Protein AF-A0AAD9JX40-F1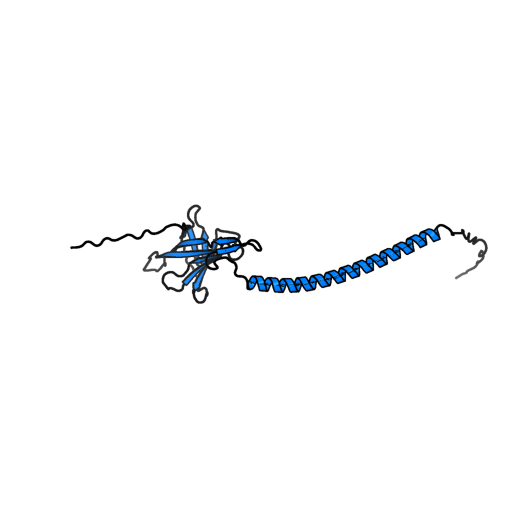 (afdb_monomer_lite)

Sequence (221 aa):
MRGALIFLCLTLWATAEARPQTADDAHFEGQKARLESLKQKLSDLKHELDERLKRVHMVDDEMDLMEQAIIQAESTGCKDNMEFQCGGHHPKCISRLLVTATIDFDPHAPNYDPATSLHVQGHMDLMVGDNRLYFSSHEKSGLAFECTFDGIDDHHCHGRVIHESSQLPCAYFTLHRVGKFGSTVLLHSAMGKTPMVRTMNTRRGSPYTRSLPTTTRPRHQ

pLDDT: mean 71.29, std 18.72, range [29.2, 96.06]

Radius of gyration: 42.26 Å; chains: 1; bounding box: 70×39×162 Å

Inte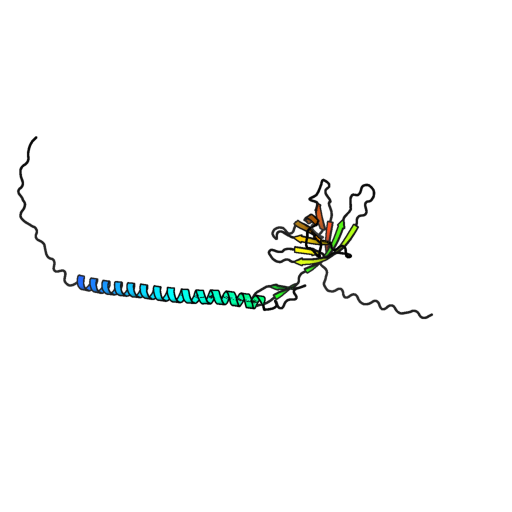rPro domains:
  IPR031639 Annelid erythrocruorin linker subunit, C-terminal [PF16915] (95-177)
  IPR036153 Erythrocruorin linker subunit, C-terminal superfamily [SSF141480] (95-177)

Secondary structure (DSSP, 8-state):
-----------S----------SHHHHHHHHHHHHHHHHHHHHHHHHHHHHHHHHHHHHHHHHHHHHHHHHHHS--SS-TTTEEEESSSS-EEEEPEEEEEEEEE---BTTB---EEEEEEEEEE--TTT-EEEEPPSTT--EEEEEE--SS-TTEEEEEEEETTT--EEEEEEEEEE-SSSEEEEEEESSSS-----EEEEEE--S---------PPPP-

Foldseek 3Di:
DDDDDDDDDPDDDPPPPPDPPDDPVVVVVVVVVVVVVVVVVVVVVVVVVVVVVVVVVVVVVVVVVVVVVVVVVDDLPEDPVFWDFDDDPDTDTDGFFKKKKKDWDWDPDVPDTDTDIDIWIWTADPDDPFRKTKTADDPPPQKIKMWHDPNPDPQKTKIFIARNVPRHTDFIWIWGADDDPWRWIFTAGPDDDDGRGGTMTMDRDDPDDDPDDDDDDDDDD

Organism: NCBI:txid53620

Structure (mmCIF, N/CA/C/O backbone):
data_AF-A0AAD9JX40-F1
#
_entry.id   AF-A0AAD9JX40-F1
#
loop_
_atom_site.group_PDB
_atom_site.id
_atom_site.type_symbol
_atom_site.label_atom_id
_atom_site.label_alt_id
_atom_site.label_comp_id
_atom_site.label_asym_id
_atom_site.label_entity_id
_atom_site.label_seq_id
_atom_site.pdbx_PDB_ins_code
_atom_site.Cartn_x
_atom_site.Cartn_y
_atom_site.Cartn_z
_atom_site.occupancy
_atom_site.B_iso_or_equiv
_atom_site.auth_seq_id
_atom_site.auth_comp_id
_atom_site.auth_asym_id
_atom_site.auth_atom_id
_atom_site.pdbx_PDB_model_num
ATOM 1 N N . MET A 1 1 ? -13.191 -1.087 -99.097 1.00 41.34 1 MET A N 1
ATOM 2 C CA . MET A 1 1 ? -12.921 -1.089 -100.556 1.00 41.34 1 MET A CA 1
ATOM 3 C C . MET A 1 1 ? -12.352 0.285 -100.890 1.00 41.34 1 MET A C 1
ATOM 5 O O . MET A 1 1 ? -13.075 1.234 -100.664 1.00 41.34 1 MET A O 1
ATOM 9 N N . ARG A 1 2 ? -11.111 0.533 -101.312 1.00 40.19 2 ARG A N 1
ATOM 10 C CA . ARG A 1 2 ? -10.010 -0.222 -101.946 1.00 40.19 2 ARG A CA 1
ATOM 11 C C . ARG A 1 2 ? -8.715 0.544 -101.584 1.00 40.19 2 ARG A C 1
ATOM 13 O O . ARG A 1 2 ? -8.773 1.761 -101.497 1.00 40.19 2 ARG A O 1
ATOM 20 N N . GLY A 1 3 ? -7.636 -0.120 -101.175 1.00 38.78 3 GLY A N 1
ATOM 21 C CA . GLY A 1 3 ? -6.532 -0.515 -102.072 1.00 38.78 3 GLY A CA 1
ATOM 22 C C . GLY A 1 3 ? -5.407 0.531 -101.964 1.00 38.78 3 GLY A C 1
ATOM 23 O O . GLY A 1 3 ? -5.608 1.654 -102.394 1.00 38.78 3 GLY A O 1
ATOM 24 N N . ALA A 1 4 ? -4.358 0.325 -101.161 1.00 50.62 4 ALA A N 1
ATOM 25 C CA . ALA A 1 4 ? -3.181 -0.527 -101.399 1.00 50.62 4 ALA A CA 1
ATOM 26 C C . ALA A 1 4 ? -2.306 -0.046 -102.575 1.00 50.62 4 ALA A C 1
ATOM 28 O O . ALA A 1 4 ? -2.845 0.209 -103.645 1.00 50.62 4 ALA A O 1
ATOM 29 N N . LEU A 1 5 ? -0.978 -0.061 -102.346 1.00 46.50 5 LEU A N 1
ATOM 30 C CA . LEU A 1 5 ? 0.167 0.355 -103.192 1.00 46.50 5 LEU A CA 1
ATOM 31 C C . LEU A 1 5 ? 0.623 1.797 -102.868 1.00 46.50 5 LEU A C 1
ATOM 33 O O . LEU A 1 5 ? -0.169 2.719 -102.956 1.00 46.50 5 LEU A O 1
ATOM 37 N N . ILE A 1 6 ? 1.866 2.085 -102.460 1.00 57.16 6 ILE A N 1
ATOM 38 C CA . ILE A 1 6 ? 3.143 1.562 -102.967 1.00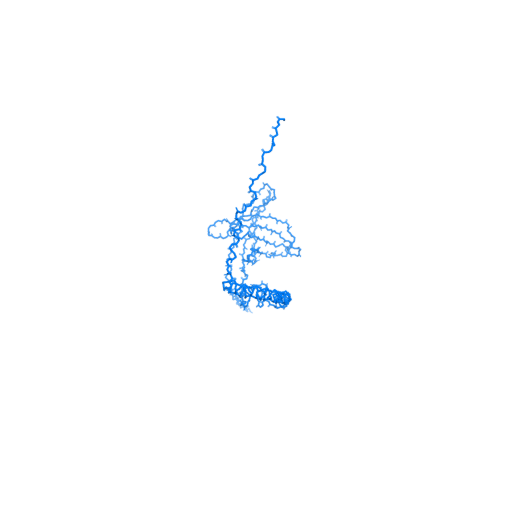 57.16 6 ILE A CA 1
ATOM 39 C C . ILE A 1 6 ? 4.206 1.516 -101.846 1.00 57.16 6 ILE A C 1
ATOM 41 O O . ILE A 1 6 ? 4.540 2.522 -101.228 1.00 57.16 6 ILE A O 1
ATOM 45 N N . PHE A 1 7 ? 4.754 0.317 -101.644 1.00 52.91 7 PHE A N 1
ATOM 46 C CA . PHE A 1 7 ? 6.079 0.030 -101.091 1.00 52.91 7 PHE A CA 1
ATOM 47 C C . PHE A 1 7 ? 7.141 0.523 -102.088 1.00 52.91 7 PHE A C 1
ATOM 49 O O . PHE A 1 7 ? 7.129 0.017 -103.204 1.00 52.91 7 PHE A O 1
ATOM 56 N N . LEU A 1 8 ? 8.038 1.446 -101.714 1.00 52.34 8 LEU A N 1
ATOM 57 C CA . LEU A 1 8 ? 9.408 1.582 -102.261 1.00 52.34 8 LEU A CA 1
ATOM 58 C C . LEU A 1 8 ? 10.095 2.843 -101.709 1.00 52.34 8 LEU A C 1
ATOM 60 O O . LEU A 1 8 ? 9.941 3.928 -102.253 1.00 52.34 8 LEU A O 1
ATOM 64 N N . CYS A 1 9 ? 10.841 2.683 -100.615 1.00 47.66 9 CYS A N 1
ATOM 65 C CA . CYS A 1 9 ? 12.130 3.354 -100.374 1.00 47.66 9 CYS A CA 1
ATOM 66 C C . CYS A 1 9 ? 12.806 2.738 -99.134 1.00 47.66 9 CYS A C 1
ATOM 68 O O . CYS A 1 9 ? 13.242 3.414 -98.208 1.00 47.66 9 CYS A O 1
ATOM 70 N N . LEU A 1 10 ? 12.865 1.402 -99.112 1.00 55.78 10 LEU A N 1
ATOM 71 C CA . LEU A 1 10 ? 13.925 0.688 -98.411 1.00 55.78 10 LEU A CA 1
ATOM 72 C C . LEU A 1 10 ? 15.129 0.730 -99.340 1.00 55.78 10 LEU A C 1
ATOM 74 O O . LEU A 1 10 ? 15.148 -0.028 -100.298 1.00 55.78 10 LEU A O 1
ATOM 78 N N . THR A 1 11 ? 16.060 1.642 -99.083 1.00 56.69 11 THR A N 1
ATOM 79 C CA . THR A 1 11 ? 17.514 1.459 -99.205 1.00 56.69 11 THR A CA 1
ATOM 80 C C . THR A 1 11 ? 18.190 2.818 -99.042 1.00 56.69 11 THR A C 1
ATOM 82 O O . THR A 1 11 ? 17.748 3.775 -99.668 1.00 56.69 11 THR A O 1
ATOM 85 N N . LEU A 1 12 ? 19.303 2.831 -98.295 1.00 51.97 12 LEU A N 1
ATOM 86 C CA . LEU A 1 12 ? 20.281 3.923 -98.143 1.00 51.97 12 LEU A CA 1
ATOM 87 C C . LEU A 1 12 ? 19.789 5.090 -97.250 1.00 51.97 12 LEU A C 1
ATOM 89 O O . LEU A 1 12 ? 18.909 5.833 -97.643 1.00 51.97 12 LEU A O 1
ATOM 93 N N . TRP A 1 13 ? 20.273 5.342 -96.028 1.00 49.56 13 TRP A N 1
ATOM 94 C CA . TRP A 1 13 ? 21.566 5.063 -95.402 1.00 49.56 13 TRP A CA 1
ATOM 95 C C . TRP A 1 13 ? 21.389 4.724 -93.916 1.00 49.56 13 TRP A C 1
ATOM 97 O O . TRP A 1 13 ? 21.011 5.570 -93.113 1.00 49.56 13 TRP A O 1
ATOM 107 N N . ALA A 1 14 ? 21.727 3.493 -93.536 1.00 51.28 14 ALA A N 1
ATOM 108 C CA . ALA A 1 14 ? 22.211 3.215 -92.193 1.00 51.28 14 ALA A CA 1
ATOM 109 C C . ALA A 1 14 ? 23.739 3.292 -92.259 1.00 51.28 14 ALA A C 1
ATOM 111 O O . ALA A 1 14 ? 24.414 2.279 -92.425 1.00 51.28 14 ALA A O 1
ATOM 112 N N . THR A 1 15 ? 24.300 4.498 -92.190 1.00 55.22 15 THR A N 1
ATOM 113 C CA . THR A 1 15 ? 25.694 4.638 -91.767 1.00 55.22 15 THR A CA 1
ATOM 114 C C . THR A 1 15 ? 25.695 4.419 -90.262 1.00 55.22 15 THR A C 1
ATOM 116 O O . THR A 1 15 ? 25.507 5.344 -89.475 1.00 55.22 15 THR A O 1
ATOM 119 N N . ALA A 1 16 ? 25.812 3.152 -89.862 1.00 48.94 16 ALA A N 1
ATOM 120 C CA . ALA A 1 16 ? 26.236 2.809 -88.519 1.00 48.94 16 ALA A CA 1
ATOM 121 C C . ALA A 1 16 ? 27.672 3.324 -88.375 1.00 48.94 16 ALA A C 1
ATOM 123 O O . ALA A 1 16 ? 28.633 2.657 -88.750 1.00 48.94 16 ALA A O 1
ATOM 124 N N . GLU A 1 17 ? 27.801 4.559 -87.902 1.00 48.88 17 GLU A N 1
ATOM 125 C CA . GLU A 1 17 ? 29.054 5.103 -87.405 1.00 48.88 17 GLU A CA 1
ATOM 126 C C . GLU A 1 17 ? 29.420 4.264 -86.173 1.00 48.88 17 GLU A C 1
ATOM 128 O O . GLU A 1 17 ? 28.978 4.531 -85.053 1.00 48.88 17 GLU A O 1
ATOM 133 N N . ALA A 1 18 ? 30.168 3.182 -86.378 1.00 51.53 18 ALA A N 1
ATOM 134 C CA . ALA A 1 18 ? 30.856 2.498 -85.299 1.00 51.53 18 ALA A CA 1
ATOM 135 C C . ALA A 1 18 ? 31.916 3.471 -84.767 1.00 51.53 18 ALA A C 1
ATOM 137 O O . ALA A 1 18 ? 33.061 3.481 -85.218 1.00 51.53 18 ALA A O 1
ATOM 138 N N . ARG A 1 19 ? 31.515 4.351 -83.840 1.00 52.06 19 ARG A N 1
ATOM 139 C CA . ARG A 1 19 ? 32.466 5.120 -83.039 1.00 52.06 19 ARG A CA 1
ATOM 140 C C . ARG A 1 19 ? 33.370 4.115 -82.320 1.00 52.06 19 ARG A C 1
ATOM 142 O O . ARG A 1 19 ? 32.842 3.210 -81.673 1.00 52.06 19 ARG A O 1
ATOM 149 N N . PRO A 1 20 ? 34.701 4.258 -82.391 1.00 48.91 20 PRO A N 1
ATOM 150 C CA . PRO A 1 20 ? 35.590 3.435 -81.594 1.00 48.91 20 PRO A CA 1
ATOM 151 C C . PRO A 1 20 ? 35.435 3.870 -80.130 1.00 48.91 20 PRO A C 1
ATOM 153 O O . PRO A 1 20 ? 35.965 4.900 -79.721 1.00 48.91 20 PRO A O 1
ATOM 156 N N . GLN A 1 21 ? 34.662 3.121 -79.344 1.00 56.38 21 GLN A N 1
ATOM 157 C CA . GLN A 1 21 ? 34.665 3.233 -77.886 1.00 56.38 21 GLN A CA 1
ATOM 158 C C . GLN A 1 21 ? 35.743 2.290 -77.351 1.00 56.38 21 GLN A C 1
ATOM 160 O O . GLN A 1 21 ? 35.509 1.098 -77.194 1.00 56.38 21 GLN A O 1
ATOM 165 N N . THR A 1 22 ? 36.968 2.777 -77.149 1.00 57.81 22 THR A N 1
ATOM 166 C CA . THR A 1 22 ? 38.052 1.919 -76.626 1.00 57.81 22 THR A CA 1
ATOM 167 C C . THR A 1 22 ? 38.948 2.600 -75.591 1.00 57.81 22 THR A C 1
ATOM 169 O O . THR A 1 22 ? 40.110 2.235 -75.456 1.00 57.81 22 THR A O 1
ATOM 172 N N . ALA A 1 23 ? 38.438 3.560 -74.819 1.00 56.78 23 ALA A N 1
ATOM 173 C CA . ALA A 1 23 ? 39.185 4.083 -73.665 1.00 56.78 23 ALA A CA 1
ATOM 174 C C . ALA A 1 23 ? 38.301 4.340 -72.435 1.00 56.78 23 ALA A C 1
ATOM 176 O O . ALA A 1 23 ? 38.682 3.953 -71.331 1.00 56.78 23 ALA A O 1
ATOM 177 N N . ASP A 1 24 ? 37.100 4.893 -72.620 1.00 58.16 24 ASP A N 1
ATOM 178 C CA . ASP A 1 24 ? 36.223 5.246 -71.492 1.00 58.16 24 ASP A CA 1
ATOM 179 C C . ASP A 1 24 ? 35.505 4.035 -70.864 1.00 58.16 24 ASP A C 1
ATOM 181 O O . ASP A 1 24 ? 35.320 3.990 -69.645 1.00 58.16 24 ASP A O 1
ATOM 185 N N . ASP A 1 25 ? 35.196 2.997 -71.650 1.00 61.78 25 ASP A N 1
ATOM 186 C CA . ASP A 1 25 ? 34.511 1.792 -71.152 1.00 61.78 25 ASP A CA 1
ATOM 187 C C . ASP A 1 25 ? 35.398 0.957 -70.216 1.00 61.78 25 ASP A C 1
ATOM 189 O O . ASP A 1 25 ? 34.925 0.390 -69.232 1.00 61.78 25 ASP A O 1
ATOM 193 N N . ALA A 1 26 ? 36.712 0.930 -70.462 1.00 65.25 26 ALA A N 1
ATOM 194 C CA . ALA A 1 26 ? 37.658 0.191 -69.626 1.00 65.25 26 ALA A CA 1
ATOM 195 C C . ALA A 1 26 ? 37.804 0.815 -68.226 1.00 65.25 26 ALA A C 1
ATOM 197 O O . ALA A 1 26 ? 37.929 0.103 -67.227 1.00 65.25 26 ALA A O 1
ATOM 198 N N . HIS A 1 27 ? 37.756 2.148 -68.136 1.00 72.00 27 HIS A N 1
ATOM 199 C CA . HIS A 1 27 ? 37.805 2.858 -66.859 1.00 72.00 27 HIS A CA 1
ATOM 200 C C . HIS A 1 27 ? 36.501 2.680 -66.064 1.00 72.00 27 HIS A C 1
ATOM 202 O O . HIS A 1 27 ? 36.538 2.452 -64.851 1.00 72.00 27 HIS A O 1
ATOM 208 N N . PHE A 1 28 ? 35.353 2.721 -66.747 1.00 77.69 28 PHE A N 1
ATOM 209 C CA . PHE A 1 28 ? 34.045 2.514 -66.127 1.00 77.69 28 PHE A CA 1
ATOM 210 C C . PHE A 1 28 ? 33.866 1.080 -65.598 1.00 77.69 28 PHE A C 1
ATOM 212 O O . PHE A 1 28 ? 33.453 0.891 -64.450 1.00 77.69 28 PHE A O 1
ATOM 219 N N . GLU A 1 29 ? 34.267 0.063 -66.365 1.00 79.94 29 GLU A N 1
ATOM 220 C CA . GLU A 1 29 ? 34.218 -1.336 -65.917 1.00 79.94 29 GLU A CA 1
ATOM 221 C C . GLU A 1 29 ? 35.169 -1.604 -64.732 1.00 79.94 29 GLU A C 1
ATOM 223 O O . GLU A 1 29 ? 34.832 -2.355 -63.812 1.00 79.94 29 GLU A O 1
ATOM 228 N N . GLY A 1 30 ? 36.313 -0.909 -64.660 1.00 82.19 30 GLY A N 1
ATOM 229 C CA . GLY A 1 30 ? 37.213 -0.971 -63.503 1.00 82.19 30 GLY A CA 1
ATOM 230 C C . GLY A 1 30 ? 36.596 -0.418 -62.210 1.00 82.19 30 GLY A C 1
ATOM 231 O O . GLY A 1 30 ? 36.786 -0.989 -61.130 1.00 82.19 30 GLY A O 1
ATOM 232 N N . GLN A 1 31 ? 35.827 0.672 -62.295 1.00 84.94 31 GLN A N 1
ATOM 233 C CA . GLN A 1 31 ? 35.113 1.233 -61.140 1.00 84.94 31 GLN A CA 1
ATOM 234 C C . GLN A 1 31 ? 33.935 0.349 -60.707 1.00 84.94 31 GLN A C 1
ATOM 236 O O . GLN A 1 31 ? 33.723 0.146 -59.510 1.00 84.94 31 GLN A O 1
ATOM 241 N N . LYS A 1 32 ? 33.225 -0.248 -61.667 1.00 88.38 32 LYS A N 1
ATOM 242 C CA . LYS A 1 32 ? 32.119 -1.182 -61.425 1.00 88.38 32 LYS A CA 1
ATOM 243 C C . LYS A 1 32 ? 32.574 -2.457 -60.711 1.00 88.38 32 LYS A C 1
ATOM 245 O O . LYS A 1 32 ? 31.954 -2.856 -59.729 1.00 88.38 32 LYS A O 1
ATOM 250 N N . ALA A 1 33 ? 33.710 -3.035 -61.107 1.00 85.75 33 ALA A N 1
ATOM 251 C CA . ALA A 1 33 ? 34.282 -4.196 -60.422 1.00 85.75 33 ALA A CA 1
ATOM 252 C C . ALA A 1 33 ? 34.644 -3.901 -58.950 1.00 85.75 33 ALA A C 1
ATOM 254 O O . ALA A 1 33 ? 34.440 -4.737 -58.067 1.00 85.75 33 ALA A O 1
ATOM 255 N N . ARG A 1 34 ? 35.140 -2.690 -58.655 1.00 89.56 34 ARG A N 1
ATOM 256 C CA . ARG A 1 34 ? 35.429 -2.257 -57.275 1.00 89.56 34 ARG A CA 1
ATOM 257 C C . ARG A 1 34 ? 34.157 -2.056 -56.455 1.00 89.56 34 ARG A C 1
ATOM 259 O O . ARG A 1 34 ? 34.143 -2.425 -55.283 1.00 89.56 34 ARG A O 1
ATOM 266 N N . LEU A 1 35 ? 33.106 -1.502 -57.060 1.00 92.81 35 LEU A N 1
ATOM 267 C CA . LEU A 1 35 ? 31.812 -1.309 -56.407 1.00 92.81 35 LEU A CA 1
ATOM 268 C C . LEU A 1 35 ? 31.164 -2.648 -56.034 1.00 92.81 35 LEU A C 1
ATOM 270 O O . LEU A 1 35 ? 30.716 -2.805 -54.901 1.00 92.81 35 LEU A O 1
ATOM 274 N N . GLU A 1 36 ? 31.181 -3.629 -56.938 1.00 91.69 36 GLU A N 1
ATOM 275 C CA . GLU A 1 36 ? 30.672 -4.976 -56.645 1.00 91.69 36 GLU A CA 1
ATOM 276 C C . GLU A 1 36 ? 31.497 -5.665 -55.547 1.00 91.69 36 GLU A C 1
ATOM 278 O O . GLU A 1 36 ? 30.938 -6.264 -54.629 1.00 91.69 36 GLU A O 1
ATOM 283 N N . SER A 1 37 ? 32.825 -5.494 -55.547 1.00 92.81 37 SER A N 1
ATOM 284 C CA . SER A 1 37 ? 33.675 -6.002 -54.461 1.00 92.81 37 SER A CA 1
ATOM 285 C C . SER A 1 37 ? 33.354 -5.355 -53.105 1.00 92.81 37 SER A C 1
ATOM 287 O O . SER A 1 37 ? 33.322 -6.042 -52.084 1.00 92.81 37 SER A O 1
ATOM 289 N N . LEU A 1 38 ? 33.089 -4.045 -53.074 1.00 92.94 38 LEU A N 1
ATOM 290 C CA . LEU A 1 38 ? 32.683 -3.326 -51.861 1.00 92.94 38 LEU A CA 1
ATOM 291 C C . LEU A 1 38 ? 31.308 -3.774 -51.364 1.00 92.94 38 LEU A C 1
ATOM 293 O O . LEU A 1 38 ? 31.129 -3.973 -50.164 1.00 92.94 38 LEU A O 1
ATOM 297 N N . LYS A 1 39 ? 30.356 -3.970 -52.278 1.00 94.56 39 LYS A N 1
ATOM 298 C CA . LYS A 1 39 ? 29.015 -4.463 -51.960 1.00 94.56 39 LYS A CA 1
ATOM 299 C C . LYS A 1 39 ? 29.069 -5.856 -51.338 1.00 94.56 39 LYS A C 1
ATOM 301 O O . LYS A 1 39 ? 28.409 -6.086 -50.327 1.00 94.56 39 LYS A O 1
ATOM 306 N N . GLN A 1 40 ? 29.902 -6.742 -51.886 1.00 95.44 40 GLN A N 1
ATOM 307 C CA . GLN A 1 40 ? 30.112 -8.071 -51.319 1.00 95.44 40 GLN A CA 1
ATOM 308 C C . GLN A 1 40 ? 30.707 -7.985 -49.909 1.00 95.44 40 GLN A C 1
ATOM 310 O O . GLN A 1 40 ? 30.142 -8.537 -48.972 1.00 95.44 40 GLN A O 1
ATOM 315 N N . LYS A 1 41 ? 31.777 -7.201 -49.724 1.00 95.44 41 LYS A N 1
ATOM 316 C CA . LYS A 1 41 ? 32.413 -7.020 -48.408 1.00 95.44 41 LYS A CA 1
ATOM 317 C C . LYS A 1 41 ? 31.472 -6.425 -47.360 1.00 95.44 41 LYS A C 1
ATOM 319 O O . LYS A 1 41 ? 31.541 -6.811 -46.199 1.00 95.44 41 LYS A O 1
ATOM 324 N N . LEU A 1 42 ? 30.600 -5.494 -47.751 1.00 96.06 42 LEU A N 1
ATOM 325 C CA . LEU A 1 42 ? 29.584 -4.932 -46.858 1.00 96.06 42 LEU A CA 1
ATOM 326 C C . LEU A 1 42 ? 28.559 -5.999 -46.445 1.00 96.06 42 LEU A C 1
ATOM 328 O O . LEU A 1 42 ? 28.170 -6.056 -45.281 1.00 96.06 42 LEU A O 1
ATOM 332 N N . SER A 1 43 ? 28.134 -6.841 -47.392 1.00 94.44 43 SER A N 1
ATOM 333 C CA . SER A 1 43 ? 27.216 -7.952 -47.121 1.00 94.44 43 SER A CA 1
ATOM 334 C C . SER A 1 43 ? 27.836 -8.962 -46.158 1.00 94.44 43 SER A C 1
ATOM 336 O O . SER A 1 43 ? 27.187 -9.371 -45.198 1.00 94.44 43 SER A O 1
ATOM 338 N N . ASP A 1 44 ? 29.101 -9.315 -46.375 1.00 96.06 44 ASP A N 1
ATOM 339 C CA . ASP A 1 44 ? 29.828 -10.258 -45.525 1.00 96.06 44 ASP A CA 1
ATOM 340 C C . ASP A 1 44 ? 30.011 -9.691 -44.105 1.00 96.06 44 ASP A C 1
ATOM 342 O O . ASP A 1 44 ? 29.739 -10.380 -43.122 1.00 96.06 44 ASP A O 1
ATOM 346 N N . LEU A 1 45 ? 30.369 -8.405 -43.983 1.00 95.94 45 LEU A N 1
ATOM 347 C CA . LEU A 1 45 ? 30.487 -7.720 -42.691 1.00 95.94 45 LEU A CA 1
ATOM 348 C C . LEU A 1 45 ? 29.147 -7.671 -41.943 1.00 95.94 45 LEU A C 1
ATOM 350 O O . LEU A 1 45 ? 29.106 -7.876 -40.731 1.00 95.94 45 LEU A O 1
ATOM 354 N N . LYS A 1 46 ? 28.045 -7.409 -42.656 1.00 95.88 46 LYS A N 1
ATOM 355 C CA . LYS A 1 46 ? 26.702 -7.407 -42.067 1.00 95.88 46 LYS A CA 1
ATOM 356 C C . LYS A 1 46 ? 26.356 -8.780 -41.495 1.00 95.88 46 LYS A C 1
ATOM 358 O O . LYS A 1 46 ? 25.897 -8.861 -40.360 1.00 95.88 46 LYS A O 1
ATOM 363 N N . HIS A 1 47 ? 26.613 -9.846 -42.250 1.00 94.56 47 HIS A N 1
ATOM 364 C CA . HIS A 1 47 ? 26.373 -11.206 -41.773 1.00 94.56 47 HIS A CA 1
ATOM 365 C C . HIS A 1 47 ? 27.232 -11.561 -40.556 1.00 94.56 47 HIS A C 1
ATOM 367 O O . HIS A 1 47 ? 26.730 -12.181 -39.620 1.00 94.56 47 HIS A O 1
ATOM 373 N N . GLU A 1 48 ? 28.498 -11.139 -40.527 1.00 94.50 48 GLU A N 1
ATOM 374 C CA . GLU A 1 48 ? 29.362 -11.348 -39.363 1.00 94.50 48 GLU A CA 1
ATOM 375 C C . GLU A 1 48 ? 28.853 -10.595 -38.122 1.00 94.50 48 GLU A C 1
ATOM 377 O O . GLU A 1 48 ? 28.865 -11.145 -37.016 1.00 94.50 48 GLU A O 1
ATOM 382 N N . LEU A 1 49 ? 28.386 -9.354 -38.295 1.00 94.31 49 LEU A N 1
ATOM 383 C CA . LEU A 1 49 ? 27.837 -8.548 -37.207 1.00 94.31 49 LEU A CA 1
ATOM 384 C C . LEU A 1 49 ? 26.544 -9.157 -36.650 1.00 94.31 49 LEU A C 1
ATOM 386 O O . LEU A 1 49 ? 26.428 -9.294 -35.434 1.00 94.31 49 LEU A O 1
ATOM 390 N N . ASP A 1 50 ? 25.620 -9.577 -37.517 1.00 94.00 50 ASP A N 1
ATOM 391 C CA . ASP A 1 50 ? 24.354 -10.202 -37.112 1.00 94.00 50 ASP A CA 1
ATOM 392 C C . ASP A 1 50 ? 24.599 -11.505 -36.329 1.00 94.00 50 ASP A C 1
A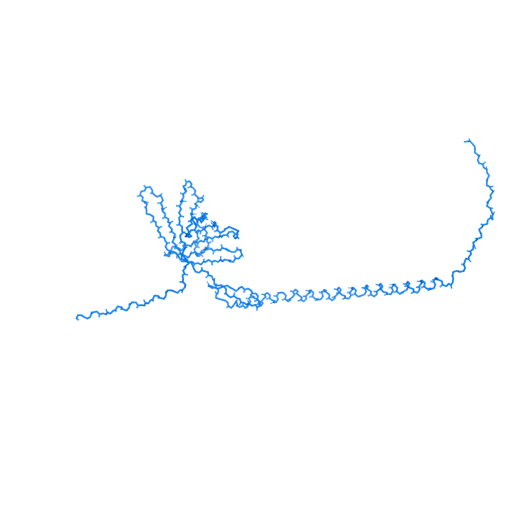TOM 394 O O . ASP A 1 50 ? 23.962 -11.761 -35.305 1.00 94.00 50 ASP A O 1
ATOM 398 N N . GLU A 1 51 ? 25.568 -12.320 -36.757 1.00 93.44 51 GLU A N 1
ATOM 399 C CA . GLU A 1 51 ? 25.945 -13.547 -36.047 1.00 93.44 51 GLU A CA 1
ATOM 400 C C . GLU A 1 51 ? 26.597 -13.277 -34.686 1.00 93.44 51 GLU A C 1
ATOM 402 O O . GLU A 1 51 ? 26.357 -14.004 -33.719 1.00 93.44 51 GLU A O 1
ATOM 407 N N . ARG A 1 52 ? 27.412 -12.223 -34.574 1.00 88.62 52 ARG A N 1
ATOM 408 C CA . ARG A 1 52 ? 27.963 -11.799 -33.279 1.00 88.62 52 ARG A CA 1
ATOM 409 C C . ARG A 1 52 ? 26.870 -11.264 -32.356 1.00 88.62 52 ARG A C 1
ATOM 411 O O . ARG A 1 52 ? 26.888 -11.602 -31.177 1.00 88.62 52 ARG A O 1
ATOM 418 N N . LEU A 1 53 ? 25.908 -10.504 -32.881 1.00 90.00 53 LEU A N 1
ATOM 419 C CA . LEU A 1 53 ? 24.810 -9.931 -32.102 1.00 90.00 53 LEU A CA 1
ATOM 420 C C . LEU A 1 53 ? 23.916 -11.021 -31.493 1.00 90.00 53 LEU A C 1
ATOM 422 O O . LEU A 1 53 ? 23.615 -10.969 -30.304 1.00 90.00 53 LEU A O 1
ATOM 426 N N . LYS A 1 54 ? 23.569 -12.065 -32.261 1.00 88.94 54 LYS A N 1
ATOM 427 C CA . LYS A 1 54 ? 22.800 -13.212 -31.741 1.00 88.94 54 LYS A CA 1
ATOM 428 C C . LYS A 1 54 ? 23.490 -13.901 -30.565 1.00 88.94 54 LYS A C 1
ATOM 430 O O . LYS A 1 54 ? 22.829 -14.270 -29.602 1.00 88.94 54 LYS A O 1
ATOM 435 N N . ARG A 1 55 ? 24.814 -14.081 -30.638 1.00 82.06 55 ARG A N 1
ATOM 436 C CA . ARG A 1 55 ? 25.581 -14.695 -29.543 1.00 82.06 55 ARG A CA 1
ATOM 437 C C . ARG A 1 55 ? 25.607 -13.827 -28.293 1.00 82.06 55 ARG A C 1
ATOM 439 O O . ARG A 1 55 ? 25.571 -14.380 -27.205 1.00 82.06 55 ARG A O 1
ATOM 446 N N . VAL A 1 56 ? 25.652 -12.504 -28.448 1.00 86.00 56 VAL A N 1
ATOM 447 C CA . VAL A 1 56 ? 25.575 -11.576 -27.313 1.00 86.00 56 VAL A CA 1
ATOM 448 C C . VAL A 1 56 ? 24.204 -11.665 -26.646 1.00 86.00 56 VAL A C 1
ATOM 450 O O . VAL A 1 56 ? 24.159 -11.840 -25.438 1.00 86.00 56 VAL A O 1
ATOM 453 N N . HIS A 1 57 ? 23.111 -11.657 -27.415 1.00 76.44 57 HIS A N 1
ATOM 454 C CA . HIS A 1 57 ? 21.758 -11.748 -26.853 1.00 76.44 57 HIS A CA 1
ATOM 455 C C . HIS A 1 57 ? 21.512 -13.030 -26.048 1.00 76.44 57 HIS A C 1
ATOM 457 O O . HIS A 1 57 ? 20.945 -12.960 -24.970 1.00 76.44 57 HIS A O 1
ATOM 463 N N . MET A 1 58 ? 21.990 -14.189 -26.517 1.00 72.94 58 MET A N 1
ATOM 464 C CA . MET A 1 58 ? 21.826 -15.438 -25.756 1.00 72.94 58 MET A CA 1
ATOM 465 C C . MET A 1 58 ? 22.567 -15.422 -24.410 1.00 72.94 58 MET A C 1
ATOM 467 O O . MET A 1 58 ? 22.110 -16.045 -23.460 1.00 72.94 58 MET A O 1
ATOM 471 N N . VAL A 1 59 ? 23.716 -14.743 -24.337 1.00 79.94 59 VAL A N 1
ATOM 472 C CA . VAL A 1 59 ? 24.477 -14.598 -23.086 1.00 79.94 59 VAL A CA 1
ATOM 473 C C . VAL A 1 59 ? 23.809 -13.581 -22.163 1.00 79.94 59 VAL A C 1
ATOM 475 O O . VAL A 1 59 ? 23.779 -13.801 -20.959 1.00 79.94 59 VAL A O 1
ATOM 478 N N . ASP A 1 60 ? 23.255 -12.506 -22.722 1.00 78.44 60 ASP A N 1
ATOM 479 C CA . ASP A 1 60 ? 22.513 -11.473 -21.988 1.00 78.44 60 ASP A CA 1
ATOM 480 C C . ASP A 1 60 ? 21.285 -12.076 -21.284 1.00 78.44 60 ASP A C 1
ATOM 482 O O . ASP A 1 60 ? 21.145 -11.956 -20.070 1.00 78.44 60 ASP A O 1
ATOM 486 N N . ASP A 1 61 ? 20.481 -12.862 -22.013 1.00 77.62 61 ASP A N 1
ATOM 487 C CA . ASP A 1 61 ? 19.299 -13.543 -21.465 1.00 77.62 61 ASP A CA 1
ATOM 488 C C . ASP A 1 61 ? 19.660 -14.512 -20.314 1.00 77.62 61 ASP A C 1
ATOM 490 O O . ASP A 1 61 ? 18.929 -14.636 -19.329 1.00 77.62 61 ASP A O 1
ATOM 494 N N . GLU A 1 62 ? 20.789 -15.225 -20.420 1.00 78.31 62 GLU A N 1
ATOM 495 C CA . GLU A 1 62 ? 21.265 -16.135 -19.368 1.00 78.31 62 GLU A CA 1
ATOM 496 C C . GLU A 1 62 ? 21.816 -15.368 -18.152 1.00 78.31 62 GLU A C 1
ATOM 498 O O . GLU A 1 62 ? 21.607 -15.780 -17.005 1.00 78.31 62 GLU A O 1
ATOM 503 N N . MET A 1 63 ? 22.482 -14.233 -18.387 1.00 77.31 63 MET A N 1
ATOM 504 C CA . MET A 1 63 ? 22.972 -13.350 -17.332 1.00 77.31 63 MET A CA 1
ATOM 505 C C . MET A 1 63 ? 21.827 -12.708 -16.546 1.00 77.31 63 MET A C 1
ATOM 507 O O . MET A 1 63 ? 21.902 -12.689 -15.319 1.00 77.31 63 MET A O 1
ATOM 511 N N . ASP A 1 64 ? 20.746 -12.291 -17.206 1.00 77.12 64 ASP A N 1
ATOM 512 C CA . ASP A 1 64 ? 19.561 -11.719 -16.554 1.00 77.12 64 ASP A CA 1
ATOM 513 C C . ASP A 1 64 ? 18.909 -12.706 -15.577 1.00 77.12 64 ASP A C 1
ATOM 515 O O . ASP A 1 64 ? 18.542 -12.355 -14.450 1.00 77.12 64 ASP A O 1
ATOM 519 N N . LEU A 1 65 ? 18.788 -13.973 -15.984 1.00 78.62 65 LEU A N 1
ATOM 520 C CA . LEU A 1 65 ? 18.244 -15.030 -15.129 1.00 78.62 65 LEU A CA 1
ATOM 521 C C . LEU A 1 65 ? 19.128 -15.273 -13.899 1.00 78.62 65 LEU A C 1
ATOM 523 O O . LEU A 1 65 ? 18.619 -15.495 -12.796 1.00 78.62 65 LEU A O 1
ATOM 527 N N . MET A 1 66 ? 20.449 -15.219 -14.072 1.00 75.62 66 MET A N 1
ATOM 528 C CA . MET A 1 66 ? 21.398 -15.382 -12.974 1.00 75.62 66 MET A CA 1
ATOM 529 C C . MET A 1 66 ? 21.411 -14.161 -12.044 1.00 75.62 66 MET A C 1
ATOM 531 O O . MET A 1 66 ? 21.446 -14.330 -10.825 1.00 75.62 66 MET A O 1
ATOM 535 N N . GLU A 1 67 ? 21.318 -12.947 -12.587 1.00 78.56 67 GLU A N 1
ATOM 536 C CA . GLU A 1 67 ? 21.228 -11.704 -11.818 1.00 78.56 67 GLU A CA 1
ATOM 537 C C . GLU A 1 67 ? 19.969 -11.688 -10.944 1.00 78.56 67 GLU A C 1
ATOM 539 O O . GLU A 1 67 ? 20.047 -11.405 -9.748 1.00 78.56 67 GLU A O 1
ATOM 544 N N . GLN A 1 68 ? 18.820 -12.105 -11.483 1.00 69.19 68 GLN A N 1
ATOM 545 C CA . GLN A 1 68 ? 17.586 -12.233 -10.703 1.00 69.19 68 GLN A CA 1
ATOM 546 C C . GLN A 1 68 ? 17.716 -13.238 -9.553 1.00 69.19 68 GLN A C 1
ATOM 548 O O . GLN A 1 68 ? 17.236 -12.974 -8.448 1.00 69.19 68 GLN A O 1
ATOM 553 N N . ALA A 1 69 ? 18.376 -14.375 -9.787 1.00 76.00 69 ALA A N 1
ATOM 554 C CA . ALA A 1 69 ? 18.610 -15.373 -8.748 1.00 76.00 69 ALA A CA 1
ATOM 555 C C . ALA A 1 69 ? 19.535 -14.847 -7.635 1.00 76.00 69 ALA A C 1
ATOM 557 O O . ALA A 1 69 ? 19.305 -15.140 -6.462 1.00 76.00 69 ALA A O 1
ATOM 558 N N . ILE A 1 70 ? 20.542 -14.038 -7.984 1.00 76.12 70 ILE A N 1
ATOM 559 C CA . ILE A 1 70 ? 21.432 -13.380 -7.016 1.00 76.12 70 ILE A CA 1
ATOM 560 C C . ILE A 1 70 ? 20.660 -12.338 -6.204 1.00 76.12 70 ILE A C 1
ATOM 562 O O . ILE A 1 70 ? 20.702 -12.386 -4.979 1.00 76.12 70 ILE A O 1
ATOM 566 N N . ILE A 1 71 ? 19.880 -11.468 -6.853 1.00 66.38 71 ILE A N 1
ATOM 567 C CA . ILE A 1 71 ? 19.071 -10.440 -6.174 1.00 66.38 71 ILE A CA 1
ATOM 568 C C . ILE A 1 71 ? 18.088 -11.066 -5.173 1.00 66.38 71 ILE A C 1
ATOM 570 O O . ILE A 1 71 ? 17.849 -10.502 -4.110 1.00 66.38 71 ILE A O 1
ATOM 574 N N . GLN A 1 72 ? 17.517 -12.231 -5.488 1.00 63.88 72 GLN A N 1
ATOM 575 C CA . GLN A 1 72 ? 16.614 -12.943 -4.575 1.00 63.88 72 GLN A CA 1
ATOM 576 C C . GLN A 1 72 ? 17.341 -13.669 -3.436 1.00 63.88 72 GLN A C 1
ATOM 578 O O . GLN A 1 72 ? 16.749 -13.890 -2.378 1.00 63.88 72 GLN A O 1
ATOM 583 N N . ALA A 1 73 ? 18.594 -14.075 -3.647 1.00 72.31 73 ALA A N 1
ATOM 584 C CA . ALA A 1 73 ? 19.408 -14.735 -2.632 1.00 72.31 73 ALA A CA 1
ATOM 585 C C . ALA A 1 73 ? 20.081 -13.735 -1.676 1.00 72.31 73 ALA A C 1
ATOM 587 O O . ALA A 1 73 ? 20.364 -14.075 -0.524 1.00 72.31 73 ALA A O 1
ATOM 588 N N . GLU A 1 74 ? 20.341 -12.513 -2.138 1.00 70.19 74 GLU A N 1
ATOM 589 C CA . GLU A 1 74 ? 20.917 -11.446 -1.332 1.00 70.19 74 GLU A CA 1
ATOM 590 C C . GLU A 1 74 ? 19.855 -10.813 -0.425 1.00 70.19 74 GLU A C 1
ATOM 592 O O . GLU A 1 74 ? 18.757 -10.450 -0.845 1.00 70.19 74 GLU A O 1
ATOM 597 N N . SER A 1 75 ? 20.178 -10.667 0.863 1.00 63.84 75 SER A N 1
ATOM 598 C CA . SER A 1 75 ? 19.340 -9.869 1.752 1.00 63.84 75 SER A CA 1
ATOM 599 C C . SER A 1 75 ? 19.498 -8.390 1.401 1.00 63.84 75 SER A C 1
ATOM 601 O O . SER A 1 75 ? 20.596 -7.927 1.098 1.00 63.84 75 SER A O 1
ATOM 603 N N . THR A 1 76 ? 18.414 -7.620 1.501 1.00 68.44 76 THR A N 1
ATOM 604 C CA . THR A 1 76 ? 18.375 -6.194 1.115 1.00 68.44 76 THR A CA 1
ATOM 605 C C . THR A 1 76 ? 19.300 -5.285 1.951 1.00 68.44 76 THR A C 1
ATOM 607 O O . THR A 1 76 ? 19.360 -4.067 1.785 1.00 68.44 76 THR A O 1
ATOM 610 N N . GLY A 1 77 ? 19.991 -5.839 2.952 1.00 72.12 77 GLY A N 1
ATOM 611 C CA . GLY A 1 77 ? 20.806 -5.081 3.901 1.00 72.12 77 GLY A CA 1
ATOM 612 C C . GLY A 1 77 ? 20.017 -4.087 4.769 1.00 72.12 77 GLY A C 1
ATOM 613 O O . GLY A 1 77 ? 20.610 -3.451 5.640 1.00 72.12 77 GLY A O 1
ATOM 614 N N . CYS A 1 78 ? 18.701 -3.965 4.577 1.00 74.38 78 CYS A N 1
ATOM 615 C CA . CYS A 1 78 ? 17.806 -3.130 5.364 1.00 74.38 78 CYS A CA 1
ATOM 616 C C . CYS A 1 78 ? 16.995 -3.978 6.341 1.00 74.38 78 CYS A C 1
ATOM 618 O O . CYS A 1 78 ? 16.833 -5.187 6.187 1.00 74.38 78 CYS A O 1
ATOM 620 N N . LYS A 1 79 ? 16.484 -3.342 7.396 1.00 72.69 79 LYS A N 1
ATOM 621 C CA . LYS A 1 79 ? 15.588 -4.017 8.337 1.00 72.69 79 LYS A CA 1
ATOM 622 C C . LYS A 1 79 ? 14.197 -4.155 7.726 1.00 72.69 79 LYS A C 1
ATOM 624 O O . LYS A 1 79 ? 13.421 -3.210 7.809 1.00 72.69 79 LYS A O 1
ATOM 629 N N . ASP A 1 80 ? 13.850 -5.336 7.225 1.00 67.81 80 ASP A N 1
ATOM 630 C CA . ASP A 1 80 ? 12.575 -5.623 6.536 1.00 67.81 80 ASP A CA 1
ATOM 631 C C . ASP A 1 80 ? 11.304 -5.151 7.265 1.00 67.81 80 ASP A C 1
ATOM 633 O O . ASP A 1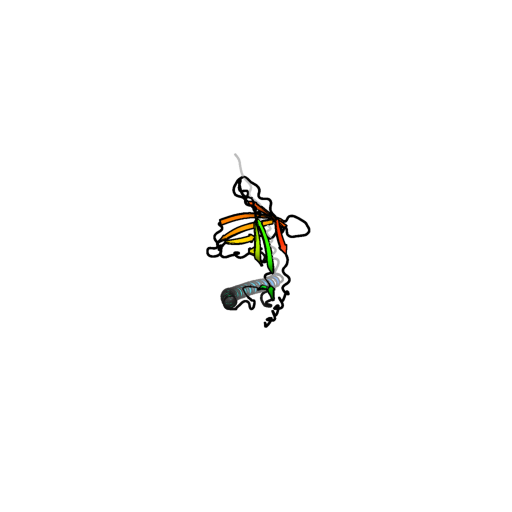 80 ? 10.260 -4.926 6.648 1.00 67.81 80 ASP A O 1
ATOM 637 N N . ASN A 1 81 ? 11.352 -5.003 8.591 1.00 63.91 81 ASN A N 1
ATOM 638 C CA . ASN A 1 81 ? 10.227 -4.532 9.392 1.00 63.91 81 ASN A CA 1
ATOM 639 C C . ASN A 1 81 ? 10.105 -2.999 9.469 1.00 63.91 81 ASN A C 1
ATOM 641 O O . ASN A 1 81 ? 8.994 -2.502 9.642 1.00 63.91 81 ASN A O 1
ATOM 645 N N . MET A 1 82 ? 11.198 -2.248 9.322 1.00 61.97 82 MET A N 1
ATOM 646 C CA . MET A 1 82 ? 11.262 -0.813 9.647 1.00 61.97 82 MET A CA 1
ATOM 647 C C . MET A 1 82 ? 11.924 0.045 8.576 1.00 61.97 82 MET A C 1
ATOM 649 O O . MET A 1 82 ? 11.866 1.269 8.657 1.00 61.97 82 MET A O 1
ATOM 653 N N . GLU A 1 83 ? 12.589 -0.565 7.609 1.00 68.88 83 GLU A N 1
ATOM 654 C CA . GLU A 1 83 ? 13.435 0.089 6.628 1.00 68.88 83 GLU A CA 1
ATOM 655 C C . GLU A 1 83 ? 13.276 -0.626 5.281 1.00 68.88 83 GLU A C 1
ATOM 657 O O . GLU A 1 83 ? 13.105 -1.840 5.226 1.00 68.88 83 GLU A O 1
ATOM 662 N N . PHE A 1 84 ? 13.332 0.126 4.189 1.00 70.56 84 PHE A N 1
ATOM 663 C CA . PHE A 1 84 ? 13.296 -0.414 2.834 1.00 70.56 84 PHE A CA 1
ATOM 664 C C . PHE A 1 84 ? 14.535 0.025 2.048 1.00 70.56 84 PHE A C 1
ATOM 666 O O . PHE A 1 84 ? 14.970 1.169 2.190 1.00 70.56 84 PHE A O 1
ATOM 673 N N . GLN A 1 85 ? 15.092 -0.860 1.213 1.00 74.62 85 GLN A N 1
ATOM 674 C CA . GLN A 1 85 ? 16.263 -0.570 0.383 1.00 74.62 85 GLN A CA 1
ATOM 675 C C . GLN A 1 85 ? 15.872 0.190 -0.887 1.00 74.62 85 GLN A C 1
ATOM 677 O O . GLN A 1 85 ? 15.439 -0.382 -1.883 1.00 74.62 85 GLN A O 1
ATOM 682 N N . CYS A 1 86 ? 16.094 1.497 -0.893 1.00 68.94 86 CYS A N 1
ATOM 683 C CA . CYS A 1 86 ? 16.065 2.286 -2.113 1.00 68.94 86 CYS A CA 1
ATOM 684 C C . CYS A 1 86 ? 17.408 2.206 -2.845 1.00 68.94 86 CYS A C 1
ATOM 686 O O . CYS A 1 86 ? 18.455 2.512 -2.274 1.00 68.94 86 CYS A O 1
ATOM 688 N N . GLY A 1 87 ? 17.350 1.902 -4.142 1.00 61.50 87 GLY A N 1
ATOM 689 C CA . GLY A 1 87 ? 18.490 1.975 -5.055 1.00 61.50 87 GLY A CA 1
ATOM 690 C C . GLY A 1 87 ? 19.270 0.665 -5.184 1.00 61.50 87 GLY A C 1
ATOM 691 O O . GLY A 1 87 ? 19.485 -0.033 -4.198 1.00 61.50 87 GLY A O 1
ATOM 692 N N . GLY A 1 88 ? 19.686 0.375 -6.426 1.00 66.88 88 GLY A N 1
ATOM 693 C CA . GLY A 1 88 ? 20.467 -0.803 -6.830 1.00 66.88 88 GLY A CA 1
ATOM 694 C C . GLY A 1 88 ? 21.872 -0.831 -6.217 1.00 66.88 88 GLY A C 1
ATOM 695 O O . GLY A 1 88 ? 22.016 -1.037 -5.020 1.00 66.88 88 GLY A O 1
ATOM 696 N N . HIS A 1 89 ? 22.928 -0.577 -7.000 1.00 59.44 89 HIS A N 1
ATOM 697 C CA . HIS A 1 89 ? 24.329 -0.695 -6.539 1.00 59.44 89 HIS A CA 1
ATOM 698 C C . HIS A 1 89 ? 24.735 0.180 -5.331 1.00 59.44 89 HIS A C 1
ATOM 700 O O . HIS A 1 89 ? 25.831 0.015 -4.803 1.00 59.44 89 HIS A O 1
ATOM 706 N N . HIS A 1 90 ? 23.877 1.097 -4.872 1.00 62.00 90 HIS A N 1
ATOM 707 C CA . HIS A 1 90 ? 24.077 1.859 -3.637 1.00 62.00 90 HIS A CA 1
ATOM 708 C C . HIS A 1 90 ? 22.833 1.748 -2.741 1.00 62.00 90 HIS A C 1
ATOM 710 O O . HIS A 1 90 ? 21.989 2.651 -2.775 1.00 62.00 90 HIS A O 1
ATOM 716 N N . PRO A 1 91 ? 22.725 0.668 -1.942 1.00 66.38 91 PRO A N 1
ATOM 717 C CA . PRO A 1 91 ? 21.607 0.441 -1.034 1.00 66.38 91 PRO A CA 1
ATOM 718 C C . PRO A 1 91 ? 21.432 1.624 -0.076 1.00 66.38 91 PRO A C 1
ATOM 720 O O . PRO A 1 91 ? 22.337 1.941 0.701 1.00 66.38 91 PRO A O 1
ATOM 723 N N . LYS A 1 92 ? 20.275 2.290 -0.094 1.00 73.56 92 LYS A N 1
ATOM 724 C CA . LYS A 1 92 ? 19.888 3.264 0.935 1.00 73.56 92 LYS A CA 1
ATOM 725 C C . LYS A 1 92 ? 18.648 2.789 1.663 1.00 73.56 92 LYS A C 1
ATOM 727 O O . LYS A 1 92 ? 17.569 2.753 1.087 1.00 73.56 92 LYS A O 1
ATOM 732 N N . CYS A 1 93 ? 18.791 2.509 2.951 1.00 74.56 93 CYS A N 1
ATOM 733 C CA . CYS A 1 93 ? 17.663 2.162 3.799 1.00 74.56 93 CYS A CA 1
ATOM 734 C C . CYS A 1 93 ? 16.847 3.413 4.149 1.00 74.56 93 CYS A C 1
ATOM 736 O O . CYS A 1 93 ? 17.345 4.322 4.816 1.00 74.56 93 CYS A O 1
ATOM 738 N N . ILE A 1 94 ? 15.596 3.471 3.693 1.00 71.44 94 ILE A N 1
ATOM 739 C CA . ILE A 1 94 ? 14.627 4.505 4.067 1.00 71.44 94 ILE A CA 1
ATOM 740 C C . ILE A 1 94 ? 13.680 3.930 5.113 1.00 71.44 94 ILE A C 1
ATOM 742 O O . ILE A 1 94 ? 13.099 2.867 4.917 1.00 71.44 94 ILE A O 1
ATOM 746 N N . SER A 1 95 ? 13.523 4.629 6.235 1.00 64.94 95 SER A N 1
ATOM 747 C CA . SER A 1 95 ? 12.657 4.179 7.324 1.00 64.94 95 SER A CA 1
ATOM 748 C C . SER A 1 95 ? 11.174 4.253 6.951 1.00 64.94 95 SER A C 1
ATOM 750 O O . SER A 1 95 ? 10.695 5.296 6.501 1.00 64.94 95 SER A O 1
ATOM 752 N N . ARG A 1 96 ? 10.425 3.183 7.242 1.00 72.12 96 ARG A N 1
ATOM 753 C CA . ARG A 1 96 ? 8.963 3.221 7.350 1.00 72.12 96 ARG A CA 1
ATOM 754 C C . ARG A 1 96 ? 8.590 4.191 8.466 1.00 72.12 96 ARG A C 1
ATOM 756 O O . ARG A 1 96 ? 9.137 4.127 9.571 1.00 72.12 96 ARG A O 1
ATOM 763 N N . LEU A 1 97 ? 7.679 5.118 8.183 1.00 78.44 97 LEU A N 1
ATOM 764 C CA . LEU A 1 97 ? 7.316 6.151 9.149 1.00 78.44 97 LEU A CA 1
ATOM 765 C C . LEU A 1 97 ? 6.392 5.549 10.202 1.00 78.44 97 LEU A C 1
ATOM 767 O O . LEU A 1 97 ? 5.230 5.270 9.918 1.00 78.44 97 LEU A O 1
ATOM 771 N N . LEU A 1 98 ? 6.901 5.377 11.423 1.00 82.00 98 LEU A N 1
ATOM 772 C CA . LEU A 1 98 ? 6.061 5.061 12.572 1.00 82.00 98 LEU A CA 1
ATOM 773 C C . LEU A 1 98 ? 5.098 6.217 12.836 1.00 82.00 98 LEU A C 1
ATOM 775 O O . LEU A 1 98 ? 5.504 7.373 12.991 1.00 82.00 98 LEU A O 1
ATOM 779 N N . VAL A 1 99 ? 3.818 5.889 12.918 1.00 84.88 99 VAL A N 1
ATOM 780 C CA . VAL A 1 99 ? 2.744 6.856 13.113 1.00 84.88 99 VAL A CA 1
ATOM 781 C C . VAL A 1 99 ? 1.841 6.404 14.243 1.00 84.88 99 VAL A C 1
ATOM 783 O O . VAL A 1 99 ? 1.565 5.218 14.422 1.00 84.88 99 VAL A O 1
ATOM 786 N N . THR A 1 100 ? 1.372 7.375 15.016 1.00 85.69 100 THR A N 1
ATOM 787 C CA . THR A 1 100 ? 0.347 7.160 16.029 1.00 85.69 100 THR A CA 1
ATOM 788 C C . THR A 1 100 ? -0.871 7.996 15.681 1.00 85.69 100 THR A C 1
ATOM 790 O O . THR A 1 100 ? -0.765 9.117 15.163 1.00 85.69 100 THR A O 1
ATOM 793 N N . ALA A 1 101 ? -2.042 7.429 15.931 1.00 86.44 101 ALA A N 1
ATOM 794 C CA . ALA A 1 101 ? -3.306 8.076 15.644 1.00 86.44 101 ALA A CA 1
ATOM 795 C C . ALA A 1 101 ? -4.325 7.786 16.738 1.00 86.44 101 ALA A C 1
ATOM 797 O O . ALA A 1 101 ? -4.202 6.827 17.499 1.00 86.44 101 ALA A O 1
ATOM 798 N N . THR A 1 102 ? -5.343 8.632 16.793 1.00 85.75 102 THR A N 1
ATOM 799 C CA . THR A 1 102 ? -6.568 8.349 17.532 1.00 85.75 102 THR A CA 1
ATOM 800 C C . THR A 1 102 ? -7.697 8.214 16.521 1.00 85.75 102 THR A C 1
ATOM 802 O O . THR A 1 102 ? -7.864 9.090 15.668 1.00 85.75 102 THR A O 1
ATOM 805 N N . ILE A 1 103 ? -8.417 7.097 16.589 1.00 84.06 103 ILE A N 1
ATOM 806 C CA . ILE A 1 103 ? -9.602 6.816 15.782 1.00 84.06 103 ILE A CA 1
ATOM 807 C C . ILE A 1 103 ? -10.817 7.057 16.670 1.00 84.06 103 ILE A C 1
ATOM 809 O O . ILE A 1 103 ? -11.033 6.315 17.626 1.00 84.06 103 ILE A O 1
ATOM 813 N N . ASP A 1 104 ? -11.603 8.076 16.342 1.00 82.94 104 ASP A N 1
ATOM 814 C CA . ASP A 1 104 ? -12.828 8.402 17.065 1.00 82.94 104 ASP A CA 1
ATOM 815 C C . ASP A 1 104 ? -14.048 7.840 16.323 1.00 82.94 104 ASP A C 1
ATOM 817 O O . ASP A 1 104 ? -14.286 8.145 15.150 1.00 82.94 104 ASP A O 1
ATOM 821 N N . PHE A 1 105 ? -14.847 7.025 17.011 1.00 77.56 105 PHE A N 1
ATOM 822 C CA . PHE A 1 105 ? -16.106 6.486 16.513 1.00 77.56 105 PHE A CA 1
ATOM 823 C C . PHE A 1 105 ? -17.221 6.624 17.554 1.00 77.56 105 PHE A C 1
ATOM 825 O O . PHE A 1 105 ? -17.125 6.163 18.680 1.00 77.56 105 PHE A O 1
ATOM 832 N N . ASP A 1 106 ? -18.316 7.247 17.154 1.00 77.31 106 ASP A N 1
ATOM 833 C CA . ASP A 1 106 ? -19.607 7.254 17.837 1.00 77.31 106 ASP A CA 1
ATOM 834 C C . ASP A 1 106 ? -20.577 6.241 17.154 1.00 77.31 106 ASP A C 1
ATOM 836 O O . ASP A 1 106 ? -20.856 6.270 15.945 1.00 77.31 106 ASP A O 1
ATOM 840 N N . PRO A 1 107 ? -21.033 5.215 17.864 1.00 71.00 107 PRO A N 1
ATOM 841 C CA . PRO A 1 107 ? -22.119 4.395 17.380 1.00 71.00 107 PRO A CA 1
ATOM 842 C C . PRO A 1 107 ? -23.409 5.189 17.604 1.00 71.00 107 PRO A C 1
ATOM 844 O O . PRO A 1 107 ? -23.837 5.334 18.743 1.00 71.00 107 PRO A O 1
ATOM 847 N N . HIS A 1 108 ? -24.062 5.662 16.536 1.00 69.00 108 HIS A N 1
ATOM 848 C CA . HIS A 1 108 ? -25.421 6.208 16.631 1.00 69.00 108 HIS A CA 1
ATOM 849 C C . HIS A 1 108 ? -26.395 5.081 17.009 1.00 69.00 108 HIS A C 1
ATOM 851 O O . HIS A 1 108 ? -27.094 4.524 16.159 1.00 69.00 108 HIS A O 1
ATOM 857 N N . ALA A 1 109 ? -26.413 4.697 18.284 1.00 70.19 109 ALA A N 1
ATOM 858 C CA . ALA A 1 109 ? -27.358 3.747 18.832 1.00 70.19 109 ALA A CA 1
ATOM 859 C C . ALA A 1 109 ? -28.477 4.523 19.547 1.00 70.19 109 ALA A C 1
ATOM 861 O O . ALA A 1 109 ? -28.202 5.428 20.334 1.00 70.19 109 ALA A O 1
ATOM 862 N N . PRO A 1 110 ? -29.753 4.163 19.320 1.00 74.25 110 PRO A N 1
ATOM 863 C CA . PRO A 1 110 ? -30.909 4.957 19.751 1.00 74.25 110 PRO A CA 1
ATOM 864 C C . PRO A 1 110 ? -31.014 5.174 21.267 1.00 74.25 110 PRO A C 1
ATOM 866 O O . PRO A 1 110 ? -31.755 6.048 21.699 1.00 74.25 110 PRO A O 1
ATOM 869 N N . ASN A 1 111 ? -30.281 4.397 22.070 1.00 74.06 111 ASN A N 1
ATOM 870 C CA . ASN A 1 111 ? -30.350 4.425 23.531 1.00 74.06 111 ASN A CA 1
ATOM 871 C C . ASN A 1 111 ? -28.980 4.590 24.211 1.00 74.06 111 ASN A C 1
ATOM 873 O O . ASN A 1 111 ? -28.907 4.492 25.435 1.00 74.06 111 ASN A O 1
ATOM 877 N N . TYR A 1 112 ? -27.893 4.775 23.452 1.00 56.59 112 TYR A N 1
ATOM 878 C CA . TYR A 1 112 ? -26.546 4.855 24.018 1.00 56.59 112 TYR A CA 1
ATOM 879 C C . TYR A 1 112 ? -25.566 5.474 23.016 1.00 56.59 112 TYR A C 1
ATOM 881 O O . TYR A 1 112 ? -25.300 4.880 21.979 1.00 56.59 112 TYR A O 1
ATOM 889 N N . ASP A 1 113 ? -25.020 6.645 23.343 1.00 63.03 113 ASP A N 1
ATOM 890 C CA . ASP A 1 113 ? -24.071 7.377 22.492 1.00 63.03 113 ASP A CA 1
ATOM 891 C C . ASP A 1 113 ? -22.752 7.647 23.239 1.00 63.03 113 ASP A C 1
ATOM 893 O O . ASP A 1 113 ? -22.512 8.752 23.734 1.00 63.03 113 ASP A O 1
ATOM 897 N N . PRO A 1 114 ? -21.895 6.630 23.434 1.00 65.00 114 PRO A N 1
ATOM 898 C CA . PRO A 1 114 ? -20.520 6.873 23.822 1.00 65.00 114 PRO A CA 1
ATOM 899 C C . PRO A 1 114 ? -19.670 7.111 22.570 1.00 65.00 114 PRO A C 1
ATOM 901 O O . PRO A 1 114 ? -19.380 6.190 21.800 1.00 65.00 114 PRO A O 1
ATOM 904 N N . ALA A 1 115 ? -19.156 8.328 22.412 1.00 64.31 115 ALA A N 1
ATOM 905 C CA . ALA A 1 115 ? -17.981 8.520 21.574 1.00 64.31 115 ALA A CA 1
ATOM 906 C C . ALA A 1 115 ? -16.842 7.650 22.130 1.00 64.31 115 ALA A C 1
ATOM 908 O O . ALA A 1 115 ? -16.423 7.803 23.279 1.00 64.31 115 ALA A O 1
ATOM 909 N N . THR A 1 116 ? -16.365 6.711 21.322 1.00 77.00 116 THR A N 1
ATOM 910 C CA . THR A 1 116 ? -15.257 5.828 21.668 1.00 77.00 116 THR A CA 1
ATOM 911 C C . THR A 1 116 ? -14.033 6.270 20.886 1.00 77.00 116 THR A C 1
ATOM 913 O O . THR A 1 116 ? -14.076 6.398 19.664 1.00 77.00 116 THR A O 1
ATOM 916 N N . SER A 1 117 ? -12.942 6.524 21.600 1.00 82.38 117 SER A N 1
ATOM 917 C CA . SER A 1 117 ? -11.656 6.880 21.016 1.00 82.38 117 SER A CA 1
ATOM 918 C C . SER A 1 117 ? -10.689 5.716 21.179 1.00 82.38 117 SER A C 1
ATOM 920 O O . SER A 1 117 ? -10.547 5.143 22.260 1.00 82.38 117 SER A O 1
ATOM 922 N N . LEU A 1 118 ? -10.034 5.338 20.087 1.00 84.69 118 LEU A N 1
ATOM 923 C CA . LEU A 1 118 ? -9.070 4.249 20.061 1.00 84.69 118 LEU A CA 1
ATOM 924 C C . LEU A 1 118 ? -7.700 4.794 19.702 1.00 84.69 118 LEU A C 1
ATOM 926 O O . LEU A 1 118 ? -7.507 5.332 18.611 1.00 84.69 118 LEU A O 1
ATOM 930 N N . HIS A 1 119 ? -6.738 4.643 20.606 1.00 87.00 119 HIS A N 1
ATOM 931 C CA . HIS A 1 119 ? -5.358 4.971 20.291 1.00 87.00 119 HIS A CA 1
ATOM 932 C C . HIS A 1 119 ? -4.719 3.815 19.530 1.00 87.00 119 HIS A C 1
ATOM 934 O O . HIS A 1 119 ? -4.700 2.684 20.005 1.00 87.00 119 HIS A O 1
ATOM 940 N N . VAL A 1 120 ? -4.185 4.096 18.349 1.00 88.62 120 VAL A N 1
ATOM 941 C CA . VAL A 1 120 ? -3.582 3.086 17.485 1.00 88.62 120 VAL A CA 1
ATOM 942 C C . VAL A 1 120 ? -2.171 3.485 17.089 1.00 88.62 120 VAL A C 1
ATOM 944 O O . VAL A 1 120 ? -1.832 4.667 16.960 1.00 88.62 120 VAL A O 1
ATOM 947 N N . GLN A 1 121 ? -1.339 2.470 16.893 1.00 89.69 121 GLN A N 1
ATOM 948 C CA . GLN A 1 121 ? 0.024 2.614 16.406 1.00 89.69 121 GLN A CA 1
ATOM 949 C C . GLN A 1 121 ? 0.168 1.841 15.108 1.00 89.69 121 GLN A C 1
ATOM 951 O O . GLN A 1 121 ? -0.492 0.826 14.883 1.00 89.69 121 GLN A O 1
ATOM 956 N N . GLY A 1 122 ? 0.993 2.375 14.225 1.00 89.12 122 GLY A N 1
ATOM 957 C CA . GLY A 1 122 ? 1.065 1.899 12.866 1.00 89.12 122 GLY A CA 1
ATOM 958 C C . GLY A 1 122 ? 2.298 2.391 12.146 1.00 89.12 122 GLY A C 1
ATOM 959 O O . GLY A 1 122 ? 3.187 3.023 12.722 1.00 89.12 122 GLY A O 1
ATOM 960 N N . HIS A 1 123 ? 2.327 2.106 10.857 1.00 88.06 123 HIS A N 1
ATOM 961 C CA . HIS A 1 123 ? 3.351 2.594 9.957 1.00 88.06 123 HIS A CA 1
ATOM 962 C C . HIS A 1 123 ? 2.717 3.086 8.661 1.00 88.06 123 HIS A C 1
ATOM 964 O O . HIS A 1 123 ? 1.659 2.615 8.242 1.00 88.06 123 HIS A O 1
ATOM 970 N N . MET A 1 124 ? 3.376 4.057 8.043 1.00 86.31 124 MET A N 1
ATOM 971 C CA . MET A 1 124 ? 3.040 4.536 6.714 1.00 86.31 124 MET A CA 1
ATOM 972 C C . MET A 1 124 ? 4.136 4.116 5.740 1.00 86.31 124 MET A C 1
ATOM 974 O O . MET A 1 124 ? 5.318 4.399 5.961 1.00 86.31 124 MET A O 1
ATOM 978 N N . ASP A 1 125 ? 3.714 3.442 4.681 1.00 83.25 125 ASP A N 1
ATOM 979 C CA . ASP A 1 125 ? 4.506 3.101 3.517 1.00 83.25 125 ASP A CA 1
ATOM 980 C C . ASP A 1 125 ? 4.215 4.115 2.404 1.00 83.25 125 ASP A C 1
ATOM 982 O O . ASP A 1 125 ? 3.072 4.280 1.983 1.00 83.25 125 ASP A O 1
ATOM 986 N N . LEU A 1 126 ? 5.247 4.841 1.978 1.00 73.25 126 LEU A N 1
ATOM 987 C CA . LEU A 1 126 ? 5.165 5.888 0.954 1.00 73.25 126 LEU A CA 1
ATOM 988 C C . LEU A 1 126 ? 5.749 5.421 -0.385 1.00 73.25 126 LEU A C 1
ATOM 990 O O . LEU A 1 126 ? 6.126 6.249 -1.216 1.00 73.25 126 LEU A O 1
ATOM 994 N N . MET A 1 127 ? 5.895 4.108 -0.587 1.00 65.56 127 MET A N 1
ATOM 995 C CA . MET A 1 127 ? 6.349 3.583 -1.866 1.00 65.56 127 MET A CA 1
ATOM 996 C C . MET A 1 127 ? 5.356 3.899 -2.984 1.00 65.56 127 MET A C 1
ATOM 998 O O . MET A 1 127 ? 4.138 3.771 -2.831 1.00 65.56 127 MET A O 1
ATOM 1002 N N . VAL A 1 128 ? 5.914 4.259 -4.144 1.00 63.53 128 VAL A N 1
ATOM 1003 C CA . VAL A 1 128 ? 5.163 4.427 -5.388 1.00 63.53 128 VAL A CA 1
ATOM 1004 C C . VAL A 1 128 ? 4.480 3.099 -5.715 1.00 63.53 128 VAL A C 1
ATOM 1006 O O . VAL A 1 128 ? 5.154 2.122 -6.024 1.00 63.53 128 VAL A O 1
ATOM 1009 N N . GLY A 1 129 ? 3.151 3.074 -5.625 1.00 66.50 129 GLY A N 1
ATOM 1010 C CA . GLY A 1 129 ? 2.322 1.899 -5.907 1.00 66.50 129 GLY A CA 1
ATOM 1011 C C . GLY A 1 129 ? 1.647 1.284 -4.680 1.00 66.50 129 GLY A C 1
ATOM 1012 O O . GLY A 1 129 ? 0.548 0.761 -4.829 1.00 66.50 129 GLY A O 1
ATOM 1013 N N . ASP A 1 130 ? 2.233 1.414 -3.484 1.00 72.00 130 ASP A N 1
ATOM 1014 C CA . ASP A 1 130 ? 1.658 0.850 -2.252 1.00 72.00 130 ASP A CA 1
ATOM 1015 C C . ASP A 1 130 ? 0.956 1.907 -1.392 1.00 72.00 130 ASP A C 1
ATOM 1017 O O . ASP A 1 130 ? -0.106 1.608 -0.850 1.00 72.00 130 ASP A O 1
ATOM 1021 N N . ASN A 1 131 ? 1.522 3.124 -1.283 1.00 85.56 131 ASN A N 1
ATOM 1022 C CA . ASN A 1 131 ? 0.978 4.296 -0.573 1.00 85.56 131 ASN A CA 1
ATOM 1023 C C . ASN A 1 131 ? -0.004 3.944 0.560 1.00 85.56 131 ASN A C 1
ATOM 1025 O O . ASN A 1 131 ? -1.191 4.282 0.520 1.00 85.56 131 ASN A O 1
ATOM 1029 N N . ARG A 1 132 ? 0.480 3.207 1.558 1.00 89.88 132 ARG A N 1
ATOM 1030 C CA . ARG A 1 132 ? -0.359 2.510 2.529 1.00 89.88 132 ARG A CA 1
ATOM 1031 C C . ARG A 1 132 ? -0.105 2.997 3.940 1.00 89.88 132 ARG A C 1
ATOM 1033 O O . ARG A 1 132 ? 1.009 2.958 4.444 1.00 89.88 132 ARG A O 1
ATOM 1040 N N . LEU A 1 133 ? -1.174 3.349 4.630 1.00 90.81 133 LEU A N 1
ATOM 1041 C CA . LEU A 1 133 ? -1.206 3.571 6.065 1.00 90.81 133 LEU A CA 1
ATOM 1042 C C . LEU A 1 133 ? -1.789 2.337 6.754 1.00 90.81 133 LEU A C 1
ATOM 1044 O O . LEU A 1 133 ? -2.927 1.975 6.482 1.00 90.81 133 LEU A O 1
ATOM 1048 N N . TYR A 1 134 ? -1.042 1.711 7.657 1.00 92.38 134 TYR A N 1
ATOM 1049 C CA . TYR A 1 134 ? -1.479 0.519 8.385 1.00 92.38 134 TYR A CA 1
ATOM 1050 C C . TYR A 1 134 ? -1.419 0.755 9.891 1.00 92.38 134 TYR A C 1
ATOM 1052 O O . TYR A 1 134 ? -0.366 1.127 10.407 1.00 92.38 134 TYR A O 1
ATOM 1060 N N . PHE A 1 135 ? -2.512 0.482 10.603 1.00 93.06 135 PHE A N 1
ATOM 1061 C CA . PHE A 1 135 ? -2.551 0.402 12.063 1.00 93.06 135 PHE A CA 1
ATOM 1062 C C . PHE A 1 135 ? -2.885 -1.018 12.500 1.00 93.06 135 PHE A C 1
ATOM 1064 O O . PHE A 1 135 ? -3.882 -1.593 12.058 1.00 93.06 135 PHE A O 1
ATOM 1071 N N . SER A 1 136 ? -2.067 -1.566 13.397 1.00 91.06 136 SER A N 1
ATOM 1072 C CA . SER A 1 136 ? -2.284 -2.907 13.936 1.00 91.06 136 SER A CA 1
ATOM 1073 C C . SER A 1 136 ? -3.467 -2.940 14.901 1.00 91.06 136 SER A C 1
ATOM 1075 O O . SER A 1 136 ? -3.910 -1.906 15.412 1.00 91.06 136 SER A O 1
ATOM 1077 N N . SER A 1 137 ? -3.955 -4.146 15.189 1.00 87.88 137 SER A N 1
ATOM 1078 C CA . SER A 1 137 ? -5.069 -4.335 16.110 1.00 87.88 137 SER A CA 1
ATOM 1079 C C . SER A 1 137 ? -4.762 -3.797 17.507 1.00 87.88 137 SER A C 1
ATOM 1081 O O . SER A 1 137 ? -3.759 -4.156 18.128 1.00 87.88 137 SER A O 1
ATOM 1083 N N . HIS A 1 138 ? -5.654 -2.950 18.025 1.00 79.00 138 HIS A N 1
ATOM 1084 C CA . HIS A 1 138 ? -5.672 -2.611 19.443 1.00 79.00 138 HIS A CA 1
ATOM 1085 C C . HIS A 1 138 ? -6.399 -3.728 20.210 1.00 79.00 138 HIS A C 1
ATOM 1087 O O . HIS A 1 138 ? -7.455 -4.206 19.784 1.00 79.00 138 HIS A O 1
ATOM 1093 N N . GLU A 1 139 ? -5.825 -4.148 21.339 1.00 67.94 139 GLU A N 1
ATOM 1094 C CA . GLU A 1 139 ? -6.473 -5.025 22.328 1.00 67.94 139 GLU A CA 1
ATOM 1095 C C . GLU A 1 139 ? -7.086 -6.332 21.784 1.00 67.94 139 GLU A C 1
ATOM 1097 O O . GLU A 1 139 ? -8.254 -6.633 22.011 1.00 67.94 139 GLU A O 1
ATOM 1102 N N . LYS A 1 140 ? -6.279 -7.168 21.113 1.00 76.19 140 LYS A N 1
ATOM 1103 C CA . LYS A 1 140 ? -6.615 -8.568 20.747 1.00 76.19 140 LYS A CA 1
ATOM 1104 C C . LYS A 1 140 ? -7.890 -8.764 19.911 1.00 76.19 140 LYS A C 1
ATOM 1106 O O . LYS A 1 140 ? -8.314 -9.903 19.732 1.00 76.19 140 LYS A O 1
ATOM 1111 N N . SER A 1 141 ? -8.487 -7.700 19.376 1.00 82.69 141 SER A N 1
ATOM 1112 C CA . SER A 1 141 ? -9.655 -7.804 18.493 1.00 82.69 141 SER A CA 1
ATOM 1113 C C . SER A 1 141 ? -9.327 -8.535 17.189 1.00 82.69 141 SER A C 1
ATOM 1115 O O . SER A 1 141 ? -10.226 -9.051 16.531 1.00 82.69 141 SER A O 1
ATOM 1117 N N . GLY A 1 142 ? -8.043 -8.581 16.815 1.00 90.56 142 GLY A N 1
ATOM 1118 C CA . GLY A 1 142 ? -7.587 -9.154 15.554 1.00 90.56 142 GLY A CA 1
ATOM 1119 C C . GLY A 1 142 ? -8.016 -8.318 14.350 1.00 90.56 142 GLY A C 1
ATOM 1120 O O . GLY A 1 142 ? -7.945 -8.804 13.229 1.00 90.56 142 GLY A O 1
ATOM 1121 N N . LEU A 1 143 ? -8.483 -7.085 14.567 1.00 91.50 143 LEU A N 1
ATOM 1122 C CA . LEU A 1 143 ? -8.900 -6.160 13.519 1.00 91.50 143 LEU A CA 1
ATOM 1123 C C . LEU A 1 143 ? -7.847 -5.074 13.334 1.00 91.50 143 LEU A C 1
ATOM 1125 O O . LEU A 1 143 ? -7.594 -4.303 14.256 1.00 91.50 143 LEU A O 1
ATOM 1129 N N . ALA A 1 144 ? -7.267 -5.008 12.143 1.00 93.00 144 ALA A N 1
ATOM 1130 C CA . ALA A 1 144 ? -6.349 -3.960 11.732 1.00 93.00 144 ALA A CA 1
ATOM 1131 C C . ALA A 1 144 ? -7.055 -2.970 10.800 1.00 93.00 144 ALA A C 1
ATOM 1133 O O . ALA A 1 144 ? -8.036 -3.301 10.128 1.00 93.00 144 ALA A O 1
ATOM 1134 N N . PHE A 1 145 ? -6.550 -1.742 10.767 1.00 93.00 145 PHE A N 1
ATOM 1135 C CA . PHE A 1 145 ? -7.027 -0.703 9.866 1.00 93.00 145 PHE A CA 1
ATOM 1136 C C . PHE A 1 145 ? -5.970 -0.426 8.806 1.00 93.00 145 PHE A C 1
ATOM 1138 O O . PHE A 1 145 ? -4.797 -0.237 9.120 1.00 93.00 145 PHE A O 1
ATOM 1145 N N . GLU A 1 146 ? -6.399 -0.335 7.558 1.00 94.00 146 GLU A N 1
ATOM 1146 C CA . GLU A 1 146 ? -5.539 -0.044 6.422 1.00 94.00 146 GLU A CA 1
ATOM 1147 C C . GLU A 1 146 ? -6.163 1.073 5.587 1.00 94.00 146 GLU A C 1
ATOM 1149 O O . GLU A 1 146 ? -7.359 1.035 5.314 1.00 94.00 146 GLU A O 1
ATOM 1154 N N . CYS A 1 147 ? -5.370 2.060 5.175 1.00 93.19 147 CYS A N 1
ATOM 1155 C CA . CYS A 1 147 ? -5.773 3.075 4.209 1.00 93.19 147 CYS A CA 1
ATOM 1156 C C . CYS A 1 147 ? -4.789 3.135 3.052 1.00 93.19 147 CYS A C 1
ATOM 1158 O O . CYS A 1 147 ? -3.600 3.357 3.275 1.00 93.19 147 CYS A O 1
ATOM 1160 N N . THR A 1 148 ? -5.286 2.996 1.830 1.00 93.31 148 THR A N 1
ATOM 1161 C CA . THR A 1 148 ? -4.478 3.105 0.612 1.00 93.31 148 THR A CA 1
ATOM 1162 C C . THR A 1 148 ? -4.774 4.428 -0.079 1.00 93.31 148 THR A C 1
ATOM 1164 O O . THR A 1 148 ? -5.935 4.743 -0.348 1.00 93.31 148 THR A O 1
ATOM 1167 N N . PHE A 1 149 ? -3.734 5.211 -0.347 1.00 90.12 149 PHE A N 1
ATOM 1168 C CA . PHE A 1 149 ? -3.817 6.432 -1.143 1.00 90.12 149 PHE A CA 1
ATOM 1169 C C . PHE A 1 149 ? -3.580 6.093 -2.619 1.00 90.12 149 PHE A C 1
ATOM 1171 O O . PHE A 1 149 ? -2.817 5.184 -2.943 1.00 90.12 149 PHE A O 1
ATOM 1178 N N . ASP A 1 150 ? -4.207 6.838 -3.522 1.00 87.00 150 ASP A N 1
ATOM 1179 C CA . ASP A 1 150 ? -4.069 6.637 -4.972 1.00 87.00 150 ASP A CA 1
ATOM 1180 C C . ASP A 1 150 ? -2.700 7.094 -5.525 1.00 87.00 150 ASP A C 1
ATOM 1182 O O . ASP A 1 150 ? -2.334 6.764 -6.651 1.00 87.00 150 ASP A O 1
ATOM 1186 N N . GLY A 1 151 ? -1.926 7.835 -4.723 1.00 81.38 151 GLY A N 1
ATOM 1187 C CA . GLY A 1 151 ? -0.632 8.406 -5.097 1.00 81.38 151 GLY A CA 1
ATOM 1188 C C . GLY A 1 151 ? -0.715 9.684 -5.933 1.00 81.38 151 GLY A C 1
ATOM 1189 O O . GLY A 1 151 ? 0.328 10.221 -6.302 1.00 81.38 151 GLY A O 1
ATOM 1190 N N . ILE A 1 152 ? -1.923 10.172 -6.221 1.00 83.94 152 ILE A N 1
ATOM 1191 C CA . ILE A 1 152 ? -2.182 11.394 -6.989 1.00 83.94 152 ILE A CA 1
ATOM 1192 C C . ILE A 1 152 ? -2.719 12.487 -6.058 1.00 83.94 152 ILE A C 1
ATOM 1194 O O . ILE A 1 152 ? -2.266 13.629 -6.141 1.00 83.94 152 ILE A O 1
ATOM 1198 N N . ASP A 1 153 ? -3.641 12.138 -5.159 1.00 81.50 153 ASP A N 1
ATOM 1199 C CA . ASP A 1 153 ? -4.264 13.042 -4.197 1.00 81.50 153 ASP A CA 1
ATOM 1200 C C . ASP A 1 153 ? -4.050 12.559 -2.752 1.00 81.50 153 ASP A C 1
ATOM 1202 O O . ASP A 1 153 ? -4.572 11.539 -2.306 1.00 81.50 153 ASP A O 1
ATOM 1206 N N . ASP A 1 154 ? -3.306 13.343 -1.972 1.00 81.50 154 ASP A N 1
ATOM 1207 C CA . ASP A 1 154 ? -3.046 13.086 -0.553 1.00 81.50 154 ASP A CA 1
ATOM 1208 C C . ASP A 1 154 ? -4.214 13.491 0.370 1.00 81.50 154 ASP A C 1
ATOM 1210 O O . ASP A 1 154 ? -4.124 13.353 1.596 1.00 81.50 154 ASP A O 1
ATOM 1214 N N . HIS A 1 155 ? -5.318 14.001 -0.187 1.00 85.81 155 HIS A N 1
ATOM 1215 C CA . HIS A 1 155 ? -6.486 14.447 0.571 1.00 85.81 155 HIS A CA 1
ATOM 1216 C C . HIS A 1 155 ? -7.527 13.354 0.769 1.00 85.81 155 HIS A C 1
ATOM 1218 O O . HIS A 1 155 ? -8.455 13.566 1.554 1.00 85.81 155 HIS A O 1
ATOM 1224 N N . HIS A 1 156 ? -7.403 12.200 0.119 1.00 88.31 156 HIS A N 1
ATOM 1225 C CA . HIS A 1 156 ? -8.301 11.086 0.368 1.00 88.31 156 HIS A CA 1
ATOM 1226 C C . HIS A 1 156 ? -7.587 9.735 0.331 1.00 88.31 156 HIS A C 1
ATOM 1228 O O . HIS A 1 156 ? -6.544 9.578 -0.292 1.00 88.31 156 HIS A O 1
ATOM 1234 N N . CYS A 1 157 ? -8.133 8.753 1.043 1.00 91.75 157 CYS A N 1
ATOM 1235 C CA . CYS A 1 157 ? -7.648 7.380 0.990 1.00 91.75 157 CYS A CA 1
ATOM 1236 C C . CYS A 1 157 ? -8.798 6.378 1.122 1.00 91.75 157 CYS A C 1
ATOM 1238 O O . CYS A 1 157 ? -9.841 6.653 1.728 1.00 91.75 157 CYS A O 1
ATOM 1240 N N . HIS A 1 158 ? -8.610 5.200 0.533 1.00 93.31 158 HIS A N 1
ATOM 1241 C CA . HIS A 1 158 ? -9.542 4.087 0.628 1.00 93.31 158 HIS A CA 1
ATOM 1242 C C . HIS A 1 158 ? -9.207 3.255 1.860 1.00 93.31 158 HIS A C 1
ATOM 1244 O O . HIS A 1 158 ? -8.213 2.530 1.892 1.00 93.31 158 HIS A O 1
ATOM 1250 N N . GLY A 1 159 ? -10.037 3.401 2.889 1.00 93.44 159 GLY A N 1
ATOM 1251 C CA . GLY A 1 159 ? -9.907 2.700 4.153 1.00 93.44 159 GLY A CA 1
ATOM 1252 C C . GLY A 1 159 ? -10.599 1.346 4.132 1.00 93.44 159 GLY A C 1
ATOM 1253 O O . GLY A 1 159 ? -11.711 1.205 3.619 1.00 93.44 159 GLY A O 1
ATOM 1254 N N . ARG A 1 160 ? -9.988 0.354 4.766 1.00 95.12 160 ARG A N 1
ATOM 1255 C CA . ARG A 1 160 ? -10.610 -0.928 5.076 1.00 95.12 160 ARG A CA 1
ATOM 1256 C C . ARG A 1 160 ? -10.217 -1.394 6.467 1.00 95.12 160 ARG A C 1
ATOM 1258 O O . ARG A 1 160 ? -9.104 -1.159 6.929 1.00 95.12 160 ARG A O 1
ATOM 1265 N N . VAL A 1 161 ? -11.150 -2.064 7.129 1.00 93.38 161 VAL A N 1
ATOM 1266 C CA . VAL A 1 161 ? -10.858 -2.833 8.342 1.00 93.38 161 VAL A CA 1
ATOM 1267 C C . VAL A 1 161 ? -10.699 -4.279 7.912 1.00 93.38 161 VAL A C 1
ATOM 1269 O O . VAL A 1 161 ? -11.557 -4.808 7.203 1.00 93.38 161 VAL A O 1
ATOM 1272 N N . ILE A 1 162 ? -9.591 -4.894 8.303 1.00 95.44 162 ILE A N 1
ATOM 1273 C CA . ILE A 1 162 ? -9.218 -6.253 7.916 1.00 95.44 162 ILE A CA 1
ATOM 1274 C C . ILE A 1 162 ? -8.987 -7.105 9.155 1.00 95.44 162 ILE A C 1
ATOM 1276 O O . ILE A 1 162 ? -8.570 -6.611 10.201 1.00 95.44 162 ILE A O 1
ATOM 1280 N N . HIS A 1 163 ? -9.230 -8.403 9.034 1.00 94.38 163 HIS A N 1
ATOM 1281 C CA . HIS A 1 163 ? -8.809 -9.347 10.056 1.00 94.38 163 HIS A CA 1
ATOM 1282 C C . HIS A 1 163 ? -7.311 -9.635 9.901 1.00 94.38 163 HIS A C 1
ATOM 1284 O O . HIS A 1 163 ? -6.873 -10.096 8.852 1.00 94.38 163 HIS A O 1
ATOM 1290 N N . GLU A 1 164 ? -6.515 -9.385 10.935 1.00 91.12 164 GLU A N 1
ATOM 1291 C CA . GLU A 1 164 ? -5.050 -9.401 10.873 1.00 91.12 164 GLU A CA 1
ATOM 1292 C C . GLU A 1 164 ? -4.491 -10.785 10.499 1.00 91.12 164 GLU A C 1
ATOM 1294 O O . GLU A 1 164 ? -3.517 -10.872 9.754 1.00 91.12 164 GLU A O 1
ATOM 1299 N N . SER A 1 165 ? -5.140 -11.879 10.925 1.00 93.25 165 SER A N 1
ATOM 1300 C CA . SER A 1 165 ? -4.658 -13.233 10.607 1.00 93.25 165 SER A CA 1
ATOM 1301 C C . SER A 1 165 ? -5.007 -13.719 9.200 1.00 93.25 165 SER A C 1
ATOM 1303 O O . SER A 1 165 ? -4.262 -14.515 8.637 1.00 93.25 165 SER A O 1
ATOM 1305 N N . SER A 1 166 ? -6.140 -13.286 8.639 1.00 95.12 166 SER A N 1
ATOM 1306 C CA . SER A 1 166 ? -6.618 -13.756 7.329 1.00 95.12 166 SER A CA 1
ATOM 1307 C C . SER A 1 166 ? -6.442 -12.719 6.228 1.00 95.12 166 SER A C 1
ATOM 1309 O O . SER A 1 166 ? -6.613 -13.047 5.059 1.00 95.12 166 SER A O 1
ATOM 1311 N N . GLN A 1 167 ? -6.128 -11.475 6.600 1.00 93.75 167 GLN A N 1
ATOM 1312 C CA . GLN A 1 167 ? -6.058 -10.306 5.722 1.00 93.75 167 GLN A CA 1
ATOM 1313 C C . GLN A 1 167 ? -7.366 -10.046 4.953 1.00 93.75 167 GLN A C 1
ATOM 1315 O O . GLN A 1 167 ? -7.384 -9.337 3.949 1.00 93.75 167 GLN A O 1
ATOM 1320 N N . LEU A 1 168 ? -8.488 -10.605 5.427 1.00 95.56 168 LEU A N 1
ATOM 1321 C CA . LEU A 1 168 ? -9.787 -10.438 4.788 1.00 95.56 168 LEU A CA 1
ATOM 1322 C C . LEU A 1 168 ? -10.463 -9.147 5.269 1.00 95.56 168 LEU A C 1
ATOM 1324 O O . LEU A 1 168 ? -10.587 -8.947 6.482 1.00 95.56 168 LEU A O 1
ATOM 1328 N N . PRO A 1 169 ? -10.932 -8.288 4.348 1.00 95.31 169 PRO A N 1
ATOM 1329 C CA . PRO A 1 169 ? -11.653 -7.072 4.697 1.00 95.31 169 PRO A CA 1
ATOM 1330 C C . PRO A 1 169 ? -13.058 -7.384 5.216 1.00 95.31 169 PRO A C 1
ATOM 1332 O O . PRO A 1 169 ? -13.787 -8.184 4.633 1.00 95.31 169 PRO A O 1
ATOM 1335 N N . CYS A 1 170 ? -13.449 -6.714 6.297 1.00 93.88 170 CYS A N 1
ATOM 1336 C CA . CYS A 1 170 ? -14.788 -6.800 6.882 1.00 93.88 170 CYS A CA 1
ATOM 1337 C C . CYS A 1 170 ? -15.577 -5.486 6.789 1.00 93.88 170 CYS A C 1
ATOM 1339 O O . CYS A 1 170 ? -16.800 -5.503 6.913 1.00 93.88 170 CYS A O 1
ATOM 1341 N N . ALA A 1 171 ? -14.908 -4.358 6.539 1.00 92.06 171 ALA A N 1
ATOM 1342 C CA . ALA A 1 171 ? -15.555 -3.071 6.316 1.00 92.06 171 ALA A CA 1
ATOM 1343 C C . ALA A 1 171 ? -14.717 -2.173 5.400 1.00 92.06 171 ALA A C 1
ATOM 1345 O O . ALA A 1 171 ? -13.494 -2.308 5.342 1.00 92.06 171 ALA A O 1
ATOM 1346 N N . TYR A 1 172 ? -15.387 -1.240 4.721 1.00 93.19 172 TYR A N 1
ATOM 1347 C CA . TYR A 1 172 ? -14.787 -0.304 3.772 1.00 93.19 172 TYR A CA 1
ATOM 1348 C C . TYR A 1 172 ? -15.276 1.117 4.032 1.00 93.19 172 TYR A C 1
ATOM 1350 O O . TYR A 1 172 ? -16.460 1.342 4.299 1.00 93.19 172 TYR A O 1
ATOM 1358 N N . PHE A 1 173 ? -14.366 2.073 3.899 1.00 89.94 173 PHE A N 1
ATOM 1359 C CA . PHE A 1 173 ? -14.602 3.486 4.152 1.00 89.94 173 PHE A CA 1
ATOM 1360 C C . PHE A 1 173 ? -13.835 4.326 3.137 1.00 89.94 173 PHE A C 1
ATOM 1362 O O . PHE A 1 173 ? -12.771 3.933 2.665 1.00 89.94 173 PHE A O 1
ATOM 1369 N N . THR A 1 174 ? -14.346 5.513 2.828 1.00 90.94 174 THR A N 1
ATOM 1370 C CA . THR A 1 174 ? -13.541 6.537 2.149 1.00 90.94 174 THR A CA 1
ATOM 1371 C C . THR A 1 174 ? -13.216 7.626 3.149 1.00 90.94 174 THR A C 1
ATOM 1373 O O . THR A 1 174 ? -14.102 8.149 3.829 1.00 90.94 174 THR A O 1
ATOM 1376 N N . LEU A 1 175 ? -11.929 7.912 3.270 1.00 88.31 175 LEU A N 1
ATOM 1377 C CA . LEU A 1 175 ? -11.375 8.833 4.237 1.00 88.31 175 LEU A CA 1
ATOM 1378 C C . LEU A 1 175 ? -10.950 10.109 3.525 1.00 88.31 175 LEU A C 1
ATOM 1380 O O . LEU A 1 175 ? -10.217 10.030 2.550 1.00 88.31 175 LEU A O 1
ATOM 1384 N N . HIS A 1 176 ? -11.390 11.268 4.013 1.00 89.12 176 HIS A N 1
ATOM 1385 C CA . HIS A 1 176 ? -11.014 12.571 3.455 1.00 89.12 176 HIS A CA 1
ATOM 1386 C C . HIS A 1 176 ? -10.341 13.447 4.500 1.00 89.12 176 HIS A C 1
ATOM 1388 O O . HIS A 1 176 ? -10.855 13.609 5.603 1.00 89.12 176 HIS A O 1
ATOM 1394 N N . ARG A 1 177 ? -9.218 14.070 4.162 1.00 84.56 177 ARG A N 1
ATOM 1395 C CA . ARG A 1 177 ? -8.554 15.042 5.023 1.00 84.56 177 ARG A CA 1
ATOM 1396 C C . ARG A 1 177 ? -9.452 16.261 5.236 1.00 84.56 177 ARG A C 1
ATOM 1398 O O . ARG A 1 177 ? -9.954 16.865 4.293 1.00 84.56 177 ARG A O 1
ATOM 1405 N N . VAL A 1 178 ? -9.593 16.667 6.488 1.00 81.81 178 VAL A N 1
ATOM 1406 C CA . VAL A 1 178 ? -10.345 17.839 6.920 1.00 81.81 178 VAL A CA 1
ATOM 1407 C C . VAL A 1 178 ? -9.456 18.747 7.748 1.00 81.81 178 VAL A C 1
ATOM 1409 O O . VAL A 1 178 ? -8.931 18.369 8.786 1.00 81.81 178 VAL A O 1
ATOM 1412 N N . GLY A 1 179 ? -9.293 19.980 7.268 1.00 67.12 179 GLY A N 1
ATOM 1413 C CA . GLY A 1 179 ? -8.500 21.016 7.925 1.00 67.12 179 GLY A CA 1
ATOM 1414 C C . GLY A 1 179 ? -7.085 21.198 7.359 1.00 67.12 179 GLY A C 1
ATOM 1415 O O . GLY A 1 179 ? -6.479 20.300 6.776 1.00 67.12 179 GLY A O 1
ATOM 1416 N N . LYS A 1 180 ? -6.555 22.419 7.537 1.00 55.69 180 LYS A N 1
ATOM 1417 C CA . LYS A 1 180 ? -5.210 22.825 7.080 1.00 55.69 180 LYS A CA 1
ATOM 1418 C C . LYS A 1 180 ? -4.106 22.554 8.113 1.00 55.69 180 LYS A C 1
ATOM 1420 O O . LYS A 1 180 ? -2.948 22.424 7.729 1.00 55.69 180 LYS A O 1
ATOM 1425 N N . PHE A 1 181 ? -4.454 22.430 9.396 1.00 47.66 181 PHE A N 1
ATOM 1426 C CA . PHE A 1 181 ? -3.513 22.270 10.509 1.00 47.66 181 PHE A CA 1
ATOM 1427 C C . PHE A 1 181 ? -4.025 21.194 11.473 1.00 47.66 181 PHE A C 1
ATOM 1429 O O . PHE A 1 181 ? -4.945 21.434 12.246 1.00 47.66 181 PHE A O 1
ATOM 1436 N N . GLY A 1 182 ? -3.438 20.001 11.390 1.00 49.50 182 GLY A N 1
ATOM 1437 C CA . GLY A 1 182 ? -3.925 18.792 12.057 1.00 49.50 182 GLY A CA 1
ATOM 1438 C C . GLY A 1 182 ? -4.487 17.820 11.028 1.00 49.50 182 GLY A C 1
ATOM 1439 O O . GLY A 1 182 ? -5.366 18.171 10.244 1.00 49.50 182 GLY A O 1
ATOM 1440 N N . SER A 1 183 ? -3.928 16.615 10.988 1.00 48.94 183 SER A N 1
ATOM 1441 C CA . SER A 1 183 ? -4.309 15.562 10.049 1.00 48.94 183 SER A CA 1
ATOM 1442 C C . SER A 1 183 ? -5.595 14.915 10.531 1.00 48.94 183 SER A C 1
ATOM 1444 O O . SER A 1 183 ? -5.538 13.791 10.993 1.00 48.94 183 SER A O 1
ATOM 1446 N N . THR A 1 184 ? -6.693 15.667 10.523 1.00 49.66 184 THR A N 1
ATOM 1447 C CA . THR A 1 184 ? -8.048 15.217 10.843 1.00 49.66 184 THR A CA 1
ATOM 1448 C C . THR A 1 184 ? -8.638 14.565 9.595 1.00 49.66 184 THR A C 1
ATOM 1450 O O . THR A 1 184 ? -8.612 15.182 8.539 1.00 49.66 184 THR A O 1
ATOM 1453 N N . VAL A 1 185 ? -9.120 13.326 9.663 1.00 54.62 185 VAL A N 1
ATOM 1454 C CA . VAL A 1 185 ? -9.653 12.605 8.488 1.00 54.62 185 VAL A CA 1
ATOM 1455 C C . VAL A 1 185 ? -11.100 12.196 8.725 1.00 54.62 185 VAL A C 1
ATOM 1457 O O . VAL A 1 185 ? -11.331 11.594 9.758 1.00 54.62 185 VAL A O 1
ATOM 1460 N N . LEU A 1 186 ? -12.026 12.517 7.810 1.00 52.72 186 LEU A N 1
ATOM 1461 C CA . LEU A 1 186 ? -13.457 12.187 7.823 1.00 52.72 186 LEU A CA 1
ATOM 1462 C C . LEU A 1 186 ? -13.762 10.817 7.209 1.00 52.72 186 LEU A C 1
ATOM 1464 O O . LEU A 1 186 ? -13.510 10.615 6.024 1.00 52.72 186 LEU A O 1
ATOM 1468 N N . LEU A 1 187 ? -14.381 9.926 7.985 1.00 49.84 187 LEU A N 1
ATOM 1469 C CA . LEU A 1 187 ? -14.850 8.600 7.554 1.00 49.84 187 LEU A CA 1
ATOM 1470 C C . LEU A 1 187 ? -16.241 8.640 6.906 1.00 49.84 187 LEU A C 1
ATOM 1472 O O . LEU A 1 187 ? -17.209 8.902 7.605 1.00 49.84 187 LEU A O 1
ATOM 1476 N N . HIS A 1 188 ? -16.370 8.261 5.632 1.00 48.00 188 HIS A N 1
ATOM 1477 C CA . HIS A 1 188 ? -17.667 7.972 5.005 1.00 48.00 188 HIS A CA 1
ATOM 1478 C C . HIS A 1 188 ? -17.869 6.455 4.869 1.00 48.00 188 HIS A C 1
ATOM 1480 O O . HIS A 1 188 ? -17.065 5.775 4.227 1.00 48.00 188 HIS A O 1
ATOM 1486 N N . SER A 1 189 ? -18.941 5.920 5.465 1.00 41.66 189 SER A N 1
ATOM 1487 C CA . SER A 1 189 ? -19.338 4.511 5.315 1.00 41.66 189 SER A CA 1
ATOM 1488 C C . SER A 1 189 ? -20.110 4.304 4.011 1.00 41.66 189 SER A C 1
ATOM 1490 O O . SER A 1 189 ? -21.087 5.005 3.747 1.00 41.66 189 SER A O 1
ATOM 1492 N N . ALA A 1 190 ? -19.704 3.312 3.215 1.00 43.41 190 ALA A N 1
ATOM 1493 C CA . ALA A 1 190 ? -20.400 2.932 1.982 1.00 43.41 190 ALA A CA 1
ATOM 1494 C C . ALA A 1 190 ? -21.644 2.050 2.229 1.00 43.41 190 ALA A C 1
ATOM 1496 O O . ALA A 1 190 ? -22.414 1.791 1.304 1.00 43.41 190 ALA A O 1
ATOM 1497 N N . MET A 1 191 ? -21.876 1.594 3.467 1.00 38.91 191 MET A N 1
ATOM 1498 C CA . MET A 1 191 ? -23.011 0.737 3.813 1.00 38.91 191 MET A CA 1
ATOM 1499 C C . MET A 1 191 ? -24.097 1.528 4.562 1.00 38.91 191 MET A C 1
ATOM 1501 O O . MET A 1 191 ? -24.018 1.715 5.769 1.00 38.91 191 MET A O 1
ATOM 1505 N N . GLY A 1 192 ? -25.135 1.963 3.835 1.00 35.09 192 GLY A N 1
ATOM 1506 C CA . GLY A 1 192 ? -26.476 2.237 4.381 1.00 35.09 192 GLY A CA 1
ATOM 1507 C C . GLY A 1 192 ? -26.710 3.549 5.157 1.00 35.09 192 GLY A C 1
ATOM 1508 O O . GLY A 1 192 ? -26.576 3.603 6.370 1.00 35.09 192 GLY A O 1
ATOM 1509 N N . LYS A 1 193 ? -27.223 4.563 4.443 1.00 32.69 193 LYS A N 1
ATOM 1510 C CA . LYS A 1 193 ? -28.175 5.630 4.857 1.00 32.69 193 LYS A CA 1
ATOM 1511 C C . LYS A 1 193 ? -27.923 6.550 6.069 1.00 32.69 193 LYS A C 1
ATOM 1513 O O . LYS A 1 193 ? -28.772 7.409 6.297 1.00 32.69 193 LYS A O 1
ATOM 1518 N N . THR A 1 194 ? -26.780 6.527 6.744 1.00 32.81 194 THR A N 1
ATOM 1519 C CA . THR A 1 194 ? -26.409 7.632 7.656 1.00 32.81 194 THR A CA 1
ATOM 1520 C C . THR A 1 194 ? -24.946 8.033 7.480 1.00 32.81 194 THR A C 1
ATOM 1522 O O . THR A 1 194 ? -24.075 7.173 7.617 1.00 32.81 194 THR A O 1
ATOM 1525 N N . PRO A 1 195 ? -24.646 9.312 7.171 1.00 29.20 195 PRO A N 1
ATOM 1526 C CA . PRO A 1 195 ? -23.271 9.780 7.099 1.00 29.20 195 PRO A CA 1
ATOM 1527 C C . PRO A 1 195 ? -22.669 9.788 8.509 1.00 29.20 195 PRO A C 1
ATOM 1529 O O . PRO A 1 195 ? -23.087 10.563 9.364 1.00 29.20 195 PRO A O 1
ATOM 1532 N N . MET A 1 196 ? -21.675 8.932 8.756 1.00 38.62 196 MET A N 1
ATOM 1533 C CA . MET A 1 196 ? -20.697 9.207 9.807 1.00 38.62 196 MET A CA 1
ATOM 1534 C C . MET A 1 196 ? -19.847 10.387 9.328 1.00 38.62 196 MET A C 1
ATOM 1536 O O . MET A 1 196 ? -19.388 10.400 8.194 1.00 38.62 196 MET A O 1
ATOM 1540 N N . VAL A 1 197 ? -19.664 11.402 10.165 1.00 35.78 197 VAL A N 1
ATOM 1541 C CA . VAL A 1 197 ? -18.755 12.529 9.915 1.00 35.78 197 VAL A CA 1
ATOM 1542 C C . VAL A 1 197 ? -17.743 12.491 11.045 1.00 35.78 197 VAL A C 1
ATOM 1544 O O . VAL A 1 197 ? -18.091 12.909 12.145 1.00 35.78 197 VAL A O 1
ATOM 1547 N N . ARG A 1 198 ? -16.535 11.936 10.852 1.00 53.38 198 ARG A N 1
ATOM 1548 C CA . ARG A 1 198 ? -15.575 11.816 11.972 1.00 53.38 198 ARG A CA 1
ATOM 1549 C C . ARG A 1 198 ? -14.116 11.901 11.645 1.00 53.38 198 ARG A C 1
ATOM 1551 O O . ARG A 1 198 ? -13.683 11.187 10.763 1.00 53.38 198 ARG A O 1
ATOM 1558 N N . THR A 1 199 ? -13.439 12.681 12.481 1.00 43.12 199 THR A N 1
ATOM 1559 C CA . THR A 1 199 ? -12.024 13.029 12.577 1.00 43.12 199 THR A CA 1
ATOM 1560 C C . THR A 1 199 ? -11.132 11.890 13.075 1.00 43.12 199 THR A C 1
ATOM 1562 O O . THR A 1 199 ? -11.302 11.402 14.181 1.00 43.12 199 THR A O 1
ATOM 1565 N N . MET A 1 200 ? -10.096 11.548 12.320 1.00 44.62 200 MET A N 1
ATOM 1566 C CA . MET A 1 200 ? -8.923 10.800 12.791 1.00 44.62 200 MET A CA 1
ATOM 1567 C C . MET A 1 200 ? -7.741 11.754 12.866 1.00 44.62 200 MET A C 1
ATOM 1569 O O . MET A 1 200 ? -7.499 12.378 11.853 1.00 44.62 200 MET A O 1
ATOM 1573 N N . ASN A 1 201 ? -7.013 11.878 13.981 1.00 47.75 201 ASN A N 1
ATOM 1574 C CA . ASN A 1 201 ? -5.910 12.846 14.121 1.00 47.75 201 ASN A CA 1
ATOM 1575 C C . ASN A 1 201 ? -4.546 12.131 14.166 1.00 47.75 201 ASN A C 1
ATOM 1577 O O . ASN A 1 201 ? -4.295 11.362 15.095 1.00 47.75 201 ASN A O 1
ATOM 1581 N N . THR A 1 202 ? -3.656 12.369 13.193 1.00 45.84 202 THR A N 1
ATOM 1582 C CA . THR A 1 202 ? -2.292 11.795 13.204 1.00 45.84 202 THR A CA 1
ATOM 1583 C C . THR A 1 202 ? -1.277 12.778 13.789 1.00 45.84 202 THR A C 1
ATOM 1585 O O . THR A 1 202 ? -1.196 13.940 13.384 1.00 45.84 202 THR A O 1
ATOM 1588 N N . ARG A 1 203 ? -0.467 12.321 14.752 1.00 48.78 203 ARG A N 1
ATOM 1589 C CA . ARG A 1 203 ? 0.729 13.049 15.203 1.00 48.78 203 ARG A CA 1
ATOM 1590 C C . ARG A 1 203 ? 1.958 12.324 14.668 1.00 48.78 203 ARG A C 1
ATOM 1592 O O . ARG A 1 203 ? 2.062 11.107 14.793 1.00 48.78 203 ARG A O 1
ATOM 1599 N N . ARG A 1 204 ? 2.926 13.063 14.112 1.00 44.62 204 ARG A N 1
ATOM 1600 C CA . ARG A 1 204 ? 4.265 12.499 13.879 1.00 44.62 204 ARG A CA 1
ATOM 1601 C C . ARG A 1 204 ? 4.870 12.177 15.241 1.00 44.62 204 ARG A C 1
ATOM 1603 O O . ARG A 1 204 ? 5.163 13.092 16.011 1.00 44.62 204 ARG A O 1
ATOM 1610 N N . GLY A 1 205 ? 5.026 10.893 15.543 1.00 39.53 205 GLY A N 1
ATOM 1611 C CA . GLY A 1 205 ? 5.788 10.456 16.702 1.00 39.53 205 GLY A CA 1
ATOM 1612 C C . GLY A 1 205 ? 7.248 10.859 16.512 1.00 39.53 205 GLY A C 1
ATOM 1613 O O . GLY A 1 205 ? 7.882 10.457 15.542 1.00 39.53 205 GLY A O 1
ATOM 1614 N N . SER A 1 206 ? 7.781 11.682 17.414 1.00 34.69 206 SER A N 1
ATOM 1615 C CA . SER A 1 206 ? 9.228 11.885 17.507 1.00 34.69 206 SER A CA 1
ATOM 1616 C C . SER A 1 206 ? 9.861 10.591 18.040 1.00 34.69 206 SER A C 1
ATOM 1618 O O . SER A 1 206 ? 9.433 10.127 19.100 1.00 34.69 206 SER A O 1
ATOM 1620 N N . PRO A 1 207 ? 10.876 10.007 17.377 1.00 40.50 207 PRO A N 1
ATOM 1621 C CA . PRO A 1 207 ? 11.476 8.734 17.790 1.00 40.50 207 PRO A CA 1
ATOM 1622 C C . PRO A 1 207 ? 12.336 8.817 19.070 1.00 40.50 207 PRO A C 1
ATOM 1624 O O . PRO A 1 207 ? 12.961 7.834 19.453 1.00 40.50 207 PRO A O 1
ATOM 1627 N N . TYR A 1 208 ? 12.357 9.953 19.774 1.00 38.09 208 TYR A N 1
ATOM 1628 C CA . TYR A 1 208 ? 13.105 10.130 21.022 1.00 38.09 208 TYR A CA 1
ATOM 1629 C C . TYR A 1 208 ? 12.214 10.663 22.149 1.00 38.09 208 TYR A C 1
ATOM 1631 O O . TYR A 1 208 ? 12.241 11.843 22.484 1.00 38.09 208 TYR A O 1
ATOM 1639 N N . THR A 1 209 ? 11.462 9.781 22.804 1.00 37.00 209 THR A N 1
ATOM 1640 C CA . THR A 1 209 ? 11.054 10.001 24.201 1.00 37.00 209 THR A CA 1
ATOM 1641 C C . THR A 1 209 ? 11.443 8.778 25.019 1.00 37.00 209 THR A C 1
ATOM 1643 O O . THR A 1 209 ? 10.714 7.802 25.144 1.00 37.00 209 THR A O 1
ATOM 1646 N N . ARG A 1 210 ? 12.667 8.820 25.554 1.00 35.06 210 ARG A N 1
ATOM 1647 C CA . ARG A 1 210 ? 13.141 7.888 26.578 1.00 35.06 210 ARG A CA 1
ATOM 1648 C C . ARG A 1 210 ? 12.327 8.168 27.843 1.00 35.06 210 ARG A C 1
ATOM 1650 O O . ARG A 1 210 ? 12.554 9.176 28.507 1.00 35.06 210 ARG A O 1
ATOM 1657 N N . SER A 1 211 ? 11.368 7.309 28.167 1.00 35.69 211 SER A N 1
ATOM 1658 C CA . SER A 1 211 ? 10.748 7.294 29.491 1.00 35.69 211 SER A CA 1
ATOM 1659 C C . SER A 1 211 ? 11.826 6.949 30.522 1.00 35.69 211 SER A C 1
ATOM 1661 O O . SER A 1 211 ? 12.334 5.828 30.552 1.00 35.69 211 SER A O 1
ATOM 1663 N N . LEU A 1 212 ? 12.221 7.934 31.329 1.00 38.97 212 LEU A N 1
ATOM 1664 C CA . LEU A 1 212 ? 13.031 7.718 32.526 1.00 38.97 212 LEU A CA 1
ATOM 1665 C C . LEU A 1 212 ? 12.246 6.826 33.503 1.00 38.97 212 LEU A C 1
ATOM 1667 O O . LEU A 1 212 ? 11.065 7.092 33.730 1.00 38.97 212 LEU A O 1
ATOM 1671 N N . PRO A 1 213 ? 12.860 5.791 34.098 1.00 39.47 213 PRO A N 1
ATOM 1672 C CA . PRO A 1 213 ? 12.204 5.017 35.138 1.00 39.47 213 PRO A CA 1
ATOM 1673 C C . PRO A 1 213 ? 12.067 5.872 36.403 1.00 39.47 213 PRO A C 1
ATOM 1675 O O . PRO A 1 213 ? 13.051 6.358 36.962 1.00 39.47 213 PRO A O 1
ATOM 1678 N N . THR A 1 214 ? 10.831 6.055 36.857 1.00 44.31 214 THR A N 1
ATOM 1679 C CA . THR A 1 214 ? 10.518 6.680 38.142 1.00 44.31 214 THR A CA 1
ATOM 1680 C C . THR A 1 214 ? 10.904 5.713 39.258 1.00 44.31 214 THR A C 1
ATOM 1682 O O . THR A 1 214 ? 10.197 4.748 39.536 1.00 44.31 214 THR A O 1
ATOM 1685 N N . THR A 1 215 ? 12.045 5.953 39.899 1.00 46.28 215 THR A N 1
ATOM 1686 C CA . THR A 1 215 ? 12.487 5.207 41.082 1.00 46.28 215 THR A CA 1
ATOM 1687 C C . THR A 1 215 ? 11.574 5.528 42.268 1.00 46.28 215 THR A C 1
ATOM 1689 O O . THR A 1 215 ? 11.753 6.529 42.962 1.00 46.28 215 THR A O 1
ATOM 1692 N N . THR A 1 216 ? 10.585 4.677 42.528 1.00 51.31 216 THR A N 1
ATOM 1693 C CA . THR A 1 216 ? 9.829 4.666 43.786 1.00 51.31 216 THR A CA 1
ATOM 1694 C C . THR A 1 216 ? 10.721 4.173 44.927 1.00 51.31 216 THR A C 1
ATOM 1696 O O . THR A 1 216 ? 11.114 3.010 44.974 1.00 51.31 216 THR A O 1
ATOM 1699 N N . ARG A 1 217 ? 11.047 5.076 45.858 1.00 44.09 217 ARG A N 1
ATOM 1700 C CA . ARG A 1 2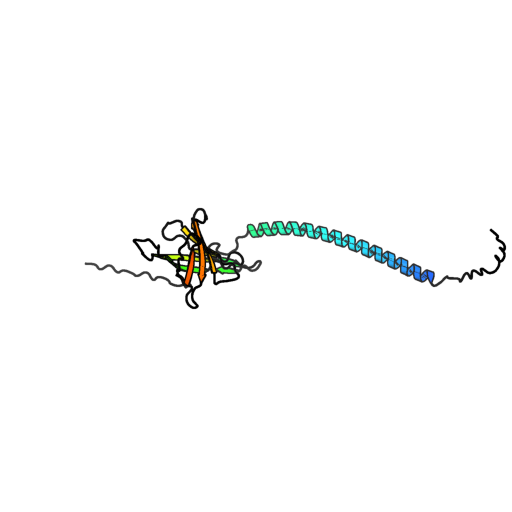17 ? 11.690 4.774 47.148 1.00 44.09 217 ARG A CA 1
ATOM 1701 C C . ARG A 1 217 ? 10.675 4.103 48.091 1.00 44.09 217 ARG A C 1
ATOM 1703 O O . ARG A 1 217 ? 9.575 4.641 48.229 1.00 44.09 217 ARG A O 1
ATOM 1710 N N . PRO A 1 218 ? 11.021 3.017 48.801 1.00 53.84 218 PRO A N 1
ATOM 1711 C CA . PRO A 1 218 ? 10.171 2.489 49.861 1.00 53.84 218 PRO A CA 1
ATOM 1712 C C . PRO A 1 218 ? 10.284 3.361 51.123 1.00 53.84 218 PRO A C 1
ATOM 1714 O O . PRO A 1 218 ? 11.382 3.726 51.547 1.00 53.84 218 PRO A O 1
ATOM 1717 N N . ARG A 1 219 ? 9.139 3.703 51.728 1.00 57.16 219 ARG A N 1
ATOM 1718 C CA . ARG A 1 219 ? 9.060 4.181 53.117 1.00 57.16 219 ARG A CA 1
ATOM 1719 C C . ARG A 1 219 ? 9.121 2.961 54.031 1.00 57.16 219 ARG A C 1
ATOM 1721 O O . ARG A 1 219 ? 8.215 2.135 53.984 1.00 57.16 219 ARG A O 1
ATOM 1728 N N . HIS A 1 220 ? 10.153 2.880 54.863 1.00 57.34 220 HIS A N 1
ATOM 1729 C CA . HIS A 1 220 ? 10.122 2.047 56.060 1.00 57.34 220 HIS A CA 1
ATOM 1730 C C . HIS A 1 220 ? 9.253 2.733 57.122 1.00 57.34 220 HIS A C 1
ATOM 1732 O O . HIS A 1 220 ? 9.410 3.934 57.363 1.00 57.34 220 HIS A O 1
ATOM 1738 N N . GLN A 1 221 ? 8.321 1.969 57.689 1.00 62.16 221 GLN A N 1
ATOM 1739 C CA . GLN A 1 221 ? 7.828 2.152 59.054 1.00 62.16 221 GLN A CA 1
ATOM 1740 C C . GLN A 1 221 ? 8.708 1.327 59.988 1.00 62.16 221 GLN A C 1
ATOM 1742 O O . GLN A 1 221 ? 9.202 0.273 59.519 1.00 62.16 221 GLN A O 1
#